Protein AF-A0A1W2BEL0-F1 (afdb_monomer)

Mean predicted aligned error: 7.48 Å

Radius of gyration: 23.23 Å; Cα contacts (8 Å, |Δi|>4): 489; chains: 1; bounding box: 82×51×61 Å

Foldseek 3Di:
DPDPVVVVVVVVPQAPQAWKKKKWKDFDAAWIWIWIQRLVQQKIWIFTDWDDDVLDIHFFRPLDTDIWRFDNVLSVQLVVLLVVLPQPAAEEEEDDDPGAMWMKIWTAHRNRDIHMYIYTQDAPDPVCVSVCSNVVSVLSRQCRTVPPPVSSVLVSLVSVQRYDDDQQWDFDDVVVTEIEHAAEADDADVVPVVVLVVLVPDDAPGEYEYEPQHYDYDPNCVVVVVVSVVRHNYAYEHDNLLNVLVSLLVGLVRVLVVCVVVVVVVSNVVSVVVNVVSVVVNVVCVVVCPPDVRYYHDPVVNVVVVVVVVVVD

Sequence (313 aa):
MNRIITILFSLFLFSCARDKIVYEFYPAFITPIHYTIDIEKSILSQNSKQLKIEGHIQGSNNLINEEYQIDRKVLNTFLERIESVKLDSSIQHNREVLDGISFRFSKINQWNDSISLISTSPNRQEKYLKDYQILDAFFALAHSTIKNNNKGQSLTENIQDYFHYTLPIKRVSNNPIEYRVAGRISGCRDGNEALISLLDSLPNNEPIIFDIRNGSFAPCLTELLEEFEQKKRIYYYGIFELNQIDLDIETLEDELSEAEKDNSNGLVGGIRRQLKELRKDRKRIIAESKLRPNSFRTKHELRKTIANIGYNK

Secondary structure (DSSP, 8-state):
--SSTTTTSTTS-S-----EEEEEEEESSS--EEEEEETTTTEEEEEE--EEETTEEES-SSS-EEEEEPPHHHHHHHHHHHHHT---S-EEE----SS-EEEEEEEE-TT--EEEEEEES--SSGGGHHHHHHHHHHHHHHHHH--S-HHHHHHHHHHHTTS--S--EEEEEETTEEEEEEEEE-S-GGG-HHHHHHHHHS-SSS-EEEEEEEEEE-GGGHHHHHHHHHHS-EEEE--HHHHHHHHHHHHHHHHHHHHHHTT-HHHHHHHHHHHHHHHHHHHHHHHH----TTEESSHHHHHHHHHHHHHT-

Structure (mmCIF, N/CA/C/O backbone):
data_AF-A0A1W2BEL0-F1
#
_entry.id   AF-A0A1W2BEL0-F1
#
loop_
_atom_site.group_PDB
_atom_site.id
_atom_site.type_symbol
_atom_site.label_atom_id
_atom_site.label_alt_id
_atom_site.label_comp_id
_atom_site.label_asym_id
_atom_site.label_entity_id
_atom_site.label_seq_id
_atom_site.pdbx_PDB_ins_code
_atom_site.Cartn_x
_atom_site.Cartn_y
_atom_site.Cartn_z
_atom_site.occupancy
_atom_site.B_iso_or_equiv
_atom_site.auth_seq_id
_atom_site.auth_comp_id
_atom_site.auth_asym_id
_atom_site.auth_atom_id
_atom_site.pdbx_PDB_model_num
ATOM 1 N N . MET A 1 1 ? 56.697 -18.229 -23.049 1.00 45.47 1 MET A N 1
ATOM 2 C CA . MET A 1 1 ? 55.604 -18.806 -22.235 1.00 45.47 1 MET A CA 1
ATOM 3 C C . MET A 1 1 ? 54.862 -17.765 -21.373 1.00 45.47 1 MET A C 1
ATOM 5 O O . MET A 1 1 ? 54.288 -18.140 -20.369 1.00 45.47 1 MET A O 1
ATOM 9 N N . ASN A 1 2 ? 54.781 -16.484 -21.783 1.00 43.44 2 ASN A N 1
ATOM 10 C CA . ASN A 1 2 ? 54.196 -15.391 -20.972 1.00 43.44 2 ASN A CA 1
ATOM 11 C C . ASN A 1 2 ? 53.116 -14.570 -21.714 1.00 43.44 2 ASN A C 1
ATOM 13 O O . ASN A 1 2 ? 52.972 -13.377 -21.479 1.00 43.44 2 ASN A O 1
ATOM 17 N N . ARG A 1 3 ? 52.362 -15.173 -22.645 1.00 43.16 3 ARG A N 1
ATOM 18 C CA . ARG A 1 3 ? 51.269 -14.477 -23.368 1.00 43.16 3 ARG A CA 1
ATOM 19 C C . ARG A 1 3 ? 49.888 -15.130 -23.233 1.00 43.16 3 ARG A C 1
ATOM 21 O O . ARG A 1 3 ? 48.948 -14.677 -23.867 1.00 43.16 3 ARG A O 1
ATOM 28 N N . ILE A 1 4 ? 49.750 -16.154 -22.386 1.00 48.19 4 ILE A N 1
ATOM 29 C CA . ILE A 1 4 ? 48.480 -16.884 -22.185 1.00 48.19 4 ILE A CA 1
ATOM 30 C C . ILE A 1 4 ? 47.774 -16.485 -20.871 1.00 48.19 4 ILE A C 1
ATOM 32 O O . ILE A 1 4 ? 46.590 -16.744 -20.702 1.00 48.19 4 ILE A O 1
ATOM 36 N N . ILE A 1 5 ? 48.443 -15.766 -19.963 1.00 50.78 5 ILE A N 1
ATOM 37 C CA . ILE A 1 5 ? 47.881 -15.450 -18.634 1.00 50.78 5 ILE A CA 1
ATOM 38 C C . ILE A 1 5 ? 46.962 -14.209 -18.650 1.00 50.78 5 ILE A C 1
ATOM 40 O O . ILE A 1 5 ? 46.106 -14.065 -17.784 1.00 50.78 5 ILE A O 1
ATOM 44 N N . THR A 1 6 ? 47.037 -13.345 -19.666 1.00 44.06 6 THR A N 1
ATOM 45 C CA . THR A 1 6 ? 46.247 -12.096 -19.697 1.00 44.06 6 THR A CA 1
ATOM 46 C C . THR A 1 6 ? 44.810 -12.274 -20.210 1.00 44.06 6 THR A C 1
ATOM 48 O O . THR A 1 6 ? 43.989 -11.391 -20.000 1.00 44.06 6 THR A O 1
ATOM 51 N N . ILE A 1 7 ? 44.462 -13.412 -20.826 1.00 45.78 7 ILE A N 1
ATOM 52 C CA . ILE A 1 7 ? 43.089 -13.666 -21.317 1.00 45.78 7 ILE A CA 1
ATOM 53 C C . ILE A 1 7 ? 42.208 -14.337 -20.245 1.00 45.78 7 ILE A C 1
ATOM 55 O O . ILE A 1 7 ? 40.991 -14.207 -20.274 1.00 45.78 7 ILE A O 1
ATOM 59 N N . LEU A 1 8 ? 42.798 -14.981 -19.232 1.00 40.94 8 LEU A N 1
ATOM 60 C CA . LEU A 1 8 ? 42.040 -15.615 -18.143 1.00 40.94 8 LEU A CA 1
ATOM 61 C C . LEU A 1 8 ? 41.618 -14.640 -17.032 1.00 40.94 8 LEU A C 1
ATOM 63 O O . LEU A 1 8 ? 40.661 -14.920 -16.318 1.00 40.94 8 LEU A O 1
ATOM 67 N N . PHE A 1 9 ? 42.266 -13.476 -16.916 1.00 41.66 9 PHE A N 1
ATOM 68 C CA . PHE A 1 9 ? 41.894 -12.455 -15.924 1.00 41.66 9 PHE A CA 1
ATOM 69 C C . PHE A 1 9 ? 40.833 -11.463 -16.432 1.00 41.66 9 PHE A C 1
ATOM 71 O O . PHE A 1 9 ? 40.121 -10.862 -15.634 1.00 41.66 9 PHE A O 1
ATOM 78 N N . SER A 1 10 ? 40.658 -11.336 -17.751 1.00 40.38 10 SER A N 1
ATOM 79 C CA . SER A 1 10 ? 39.555 -10.579 -18.365 1.00 40.38 10 SER A CA 1
ATOM 80 C C . SER A 1 10 ? 38.238 -11.368 -18.433 1.00 40.38 10 SER A C 1
ATOM 82 O O . SER A 1 10 ? 37.190 -10.775 -18.667 1.00 40.38 10 SER A O 1
ATOM 84 N N . LEU A 1 11 ? 38.265 -12.675 -18.142 1.00 40.25 11 LEU A N 1
ATOM 85 C CA . LEU A 1 11 ? 37.081 -13.528 -17.959 1.00 40.25 11 LEU A CA 1
ATOM 86 C C . LEU A 1 11 ? 36.547 -13.546 -16.511 1.00 40.25 11 LEU A C 1
ATOM 88 O O . LEU A 1 11 ? 35.497 -14.126 -16.262 1.00 40.25 11 LEU A O 1
ATOM 92 N N . PHE A 1 12 ? 37.210 -12.875 -15.563 1.00 40.41 12 PHE A N 1
ATOM 93 C CA . PHE A 1 12 ? 36.710 -12.704 -14.187 1.00 40.41 12 PHE A CA 1
ATOM 94 C C . PHE A 1 12 ? 36.009 -11.356 -13.941 1.00 40.41 12 PHE A C 1
ATOM 96 O O . PHE A 1 12 ? 35.586 -11.072 -12.824 1.00 40.41 12 PHE A O 1
ATOM 103 N N . LEU A 1 13 ? 35.832 -10.547 -14.992 1.00 40.09 13 LEU A N 1
ATOM 104 C CA . LEU A 1 13 ? 35.002 -9.336 -14.982 1.00 40.09 13 LEU A CA 1
ATOM 105 C C . LEU A 1 13 ? 33.625 -9.560 -15.631 1.00 40.09 13 LEU A C 1
ATOM 107 O O . LEU A 1 13 ? 32.946 -8.599 -15.992 1.00 40.09 13 LEU A O 1
ATOM 111 N N . PHE A 1 14 ? 33.183 -10.815 -15.764 1.00 43.22 14 PHE A N 1
ATOM 112 C CA . PHE A 1 14 ? 31.785 -11.103 -16.074 1.00 43.22 14 PHE A CA 1
ATOM 113 C C . PHE A 1 14 ? 30.930 -10.775 -14.849 1.00 43.22 14 PHE A C 1
ATOM 115 O O . PHE A 1 14 ? 30.769 -11.580 -13.941 1.00 43.22 14 PHE A O 1
ATOM 122 N N . SER A 1 15 ? 30.453 -9.530 -14.844 1.00 40.94 15 SER A N 1
ATOM 123 C CA . SER A 1 15 ? 29.120 -9.114 -14.415 1.00 40.94 15 SER A CA 1
ATOM 124 C C . SER A 1 15 ? 28.570 -9.839 -13.184 1.00 40.94 15 SER A C 1
ATOM 126 O O . SER A 1 15 ? 27.985 -10.912 -13.277 1.00 40.94 15 SER A O 1
ATOM 128 N N . CYS A 1 16 ? 28.642 -9.183 -12.027 1.00 46.38 16 CYS A N 1
ATOM 129 C CA . CYS A 1 16 ? 27.867 -9.545 -10.838 1.00 46.38 16 CYS A CA 1
ATOM 130 C C . CYS A 1 16 ? 26.371 -9.182 -11.017 1.00 46.38 16 CYS A C 1
ATOM 132 O O . CYS A 1 16 ? 25.738 -8.660 -10.099 1.00 46.38 16 CYS A O 1
ATOM 134 N N . ALA A 1 17 ? 25.814 -9.363 -12.219 1.00 56.66 17 ALA A N 1
ATOM 135 C CA . ALA A 1 17 ? 24.389 -9.208 -12.460 1.00 56.66 17 ALA A CA 1
ATOM 136 C C . ALA A 1 17 ? 23.712 -10.539 -12.132 1.00 56.66 17 ALA A C 1
ATOM 138 O O . ALA A 1 17 ? 24.082 -11.591 -12.643 1.00 56.66 17 ALA A O 1
ATOM 139 N N . ARG A 1 18 ? 22.756 -10.482 -11.210 1.00 76.31 18 ARG A N 1
ATOM 140 C CA . ARG A 1 18 ? 21.978 -11.624 -10.728 1.00 76.31 18 ARG A CA 1
ATOM 141 C C . ARG A 1 18 ? 20.553 -11.491 -11.233 1.00 76.31 18 ARG A C 1
ATOM 143 O O . ARG A 1 18 ? 20.088 -10.368 -11.451 1.00 76.31 18 ARG A O 1
ATOM 150 N N . ASP A 1 19 ? 19.863 -12.619 -11.361 1.00 90.06 19 ASP A N 1
ATOM 151 C CA . ASP A 1 19 ? 18.449 -12.617 -11.717 1.00 90.06 19 ASP A CA 1
ATOM 152 C C . ASP A 1 19 ? 17.650 -11.832 -10.671 1.00 90.06 19 ASP A C 1
ATOM 154 O O . ASP A 1 19 ? 17.692 -12.113 -9.466 1.00 90.06 19 ASP A O 1
ATOM 158 N N . LYS A 1 20 ? 16.919 -10.824 -11.142 1.00 95.62 20 LYS A N 1
ATOM 159 C CA . LYS A 1 20 ? 16.109 -9.958 -10.291 1.00 95.62 20 LYS A CA 1
ATOM 160 C C . LYS A 1 20 ? 14.790 -9.609 -10.945 1.00 95.62 20 LYS A C 1
ATOM 162 O O . LYS A 1 20 ? 14.659 -9.543 -12.169 1.00 95.62 20 LYS A O 1
ATOM 167 N N . ILE A 1 21 ? 13.809 -9.339 -10.099 1.00 97.25 21 ILE A N 1
ATOM 168 C CA . ILE A 1 21 ? 12.506 -8.839 -10.519 1.00 97.25 21 ILE A CA 1
ATOM 169 C C . ILE A 1 21 ? 12.321 -7.442 -9.944 1.00 97.25 21 ILE A C 1
ATOM 171 O O . ILE A 1 21 ? 12.576 -7.211 -8.766 1.00 97.25 21 ILE A O 1
ATOM 175 N N . VAL A 1 22 ? 11.879 -6.516 -10.783 1.00 97.81 22 VAL A N 1
ATOM 176 C CA . VAL A 1 22 ? 11.727 -5.102 -10.450 1.00 97.81 22 VAL A CA 1
ATOM 177 C C . VAL A 1 22 ? 10.277 -4.677 -10.645 1.00 97.81 22 VAL A C 1
ATOM 179 O O . VAL A 1 22 ? 9.680 -4.977 -11.678 1.00 97.81 22 VAL A O 1
ATOM 182 N N . TYR A 1 23 ? 9.734 -3.963 -9.660 1.00 98.31 23 TYR A N 1
ATOM 183 C CA . TYR A 1 23 ? 8.446 -3.280 -9.737 1.00 98.31 23 TYR A CA 1
ATOM 184 C C . TYR A 1 23 ? 8.632 -1.797 -9.451 1.00 98.31 23 TYR A C 1
ATOM 186 O O . TYR A 1 23 ? 9.030 -1.428 -8.351 1.00 98.31 23 TYR A O 1
ATOM 194 N N . GLU A 1 24 ? 8.306 -0.940 -10.404 1.00 97.50 24 GLU A N 1
ATOM 195 C CA . GLU A 1 24 ? 8.297 0.508 -10.219 1.00 97.50 24 GLU A CA 1
ATOM 196 C C . GLU A 1 24 ? 6.855 1.005 -10.254 1.00 97.50 24 GLU A C 1
ATOM 198 O O . GLU A 1 24 ? 6.158 0.780 -11.242 1.00 97.50 24 GLU A O 1
ATOM 203 N N . PHE A 1 25 ? 6.411 1.683 -9.198 1.00 97.06 25 PHE A N 1
ATOM 204 C CA . PHE A 1 25 ? 5.076 2.263 -9.097 1.00 97.06 25 PHE A CA 1
ATOM 205 C C . PHE A 1 25 ? 5.155 3.787 -9.119 1.00 97.06 25 PHE A C 1
ATOM 207 O O . PHE A 1 25 ? 5.876 4.390 -8.327 1.00 97.06 25 PHE A O 1
ATOM 214 N N . TYR A 1 26 ? 4.366 4.392 -10.001 1.00 94.31 26 TYR A N 1
ATOM 215 C CA . TYR A 1 26 ? 4.298 5.825 -10.276 1.00 94.31 26 TYR A CA 1
ATOM 216 C C . TYR A 1 26 ? 2.848 6.322 -10.122 1.00 94.31 26 TYR A C 1
ATOM 218 O O . TYR A 1 26 ? 2.140 6.500 -11.118 1.00 94.31 26 TYR A O 1
ATOM 226 N N . PRO A 1 27 ? 2.358 6.446 -8.878 1.00 92.44 27 PRO A N 1
ATOM 227 C CA . PRO A 1 27 ? 1.028 6.973 -8.584 1.00 92.44 27 PRO A CA 1
ATOM 228 C C . PRO A 1 27 ? 0.969 8.499 -8.738 1.00 92.44 27 PRO A C 1
ATOM 230 O O . PRO A 1 27 ? 1.960 9.190 -8.517 1.00 92.44 27 PRO A O 1
ATOM 233 N N . ALA A 1 28 ? -0.206 9.031 -9.079 1.00 88.94 28 ALA A N 1
ATOM 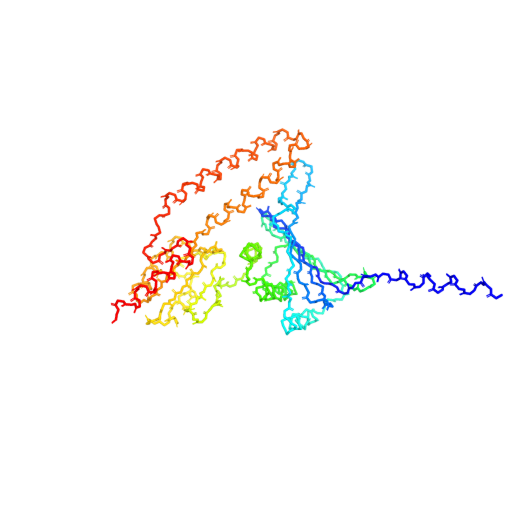234 C CA . ALA A 1 28 ? -0.390 10.459 -9.349 1.00 88.94 28 ALA A CA 1
ATOM 235 C C . ALA A 1 28 ? -0.193 11.371 -8.124 1.00 88.94 28 ALA A C 1
ATOM 237 O O . ALA A 1 28 ? 0.260 12.498 -8.287 1.00 88.94 2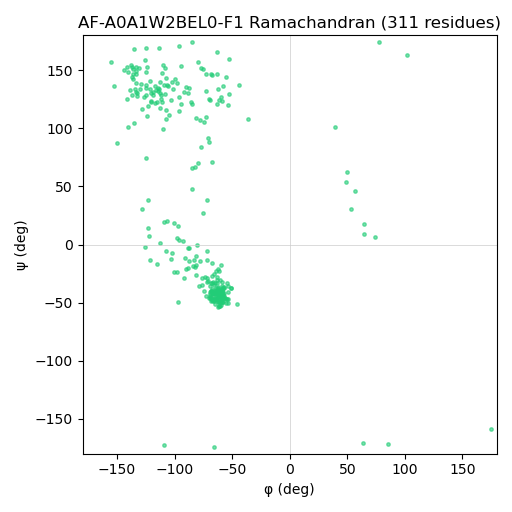8 ALA A O 1
ATOM 238 N N . PHE A 1 29 ? -0.527 10.908 -6.912 1.00 86.62 29 PHE A N 1
ATOM 239 C CA . PHE A 1 29 ? -0.611 11.788 -5.732 1.00 86.62 29 PHE A CA 1
ATOM 240 C C . PHE A 1 29 ? 0.226 11.364 -4.528 1.00 86.62 29 PHE A C 1
ATOM 242 O O . PHE A 1 29 ? 0.212 12.055 -3.517 1.00 86.62 29 PHE A O 1
ATOM 249 N N . ILE A 1 30 ? 0.927 10.233 -4.594 1.00 90.12 30 ILE A N 1
ATOM 250 C CA . ILE A 1 30 ? 1.788 9.773 -3.494 1.00 90.12 30 ILE A CA 1
ATOM 251 C C . ILE A 1 30 ? 3.209 9.539 -4.004 1.00 90.12 30 ILE A C 1
ATOM 253 O O . ILE A 1 30 ? 3.453 9.535 -5.211 1.00 90.12 30 ILE A O 1
ATOM 257 N N . THR A 1 31 ? 4.148 9.336 -3.083 1.00 93.31 31 THR A N 1
ATOM 258 C CA . THR A 1 31 ? 5.549 9.057 -3.410 1.00 93.31 31 THR A CA 1
ATOM 259 C C . THR A 1 31 ? 5.689 7.780 -4.250 1.00 93.31 31 THR A C 1
ATOM 26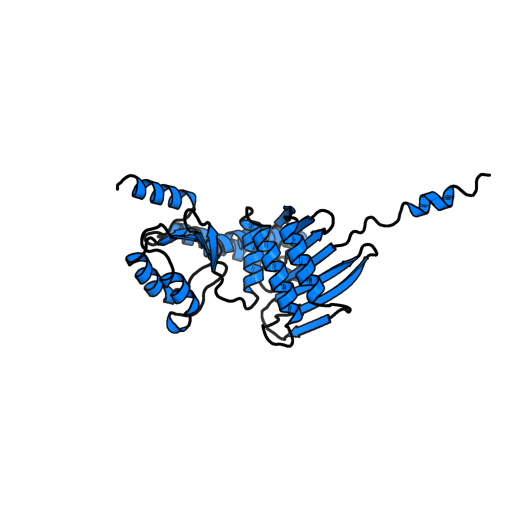1 O O . THR A 1 31 ? 5.219 6.720 -3.827 1.00 93.31 31 THR A O 1
ATOM 264 N N . PRO A 1 32 ? 6.363 7.840 -5.413 1.00 95.25 32 PRO A N 1
ATOM 265 C CA . PRO A 1 32 ? 6.740 6.657 -6.178 1.00 95.25 32 PRO A CA 1
ATOM 266 C C . PRO A 1 32 ? 7.603 5.691 -5.368 1.00 95.25 32 PRO A C 1
ATOM 268 O O . PRO A 1 32 ? 8.544 6.104 -4.689 1.00 95.25 32 PRO A O 1
ATOM 271 N N . ILE A 1 33 ? 7.313 4.393 -5.470 1.00 97.25 33 ILE A N 1
ATOM 272 C CA . ILE A 1 33 ? 8.065 3.340 -4.774 1.00 97.25 33 ILE A CA 1
ATOM 273 C C . ILE A 1 33 ? 8.559 2.308 -5.784 1.00 97.25 33 ILE A C 1
ATOM 275 O O . ILE A 1 33 ? 7.833 1.866 -6.677 1.00 97.25 33 ILE A O 1
ATOM 279 N N . HIS A 1 34 ? 9.805 1.898 -5.601 1.00 96.81 34 HIS A N 1
ATOM 280 C CA . HIS A 1 34 ? 10.483 0.862 -6.353 1.00 96.81 34 HIS A CA 1
ATOM 281 C C . HIS A 1 34 ? 10.758 -0.340 -5.446 1.00 96.81 34 HIS A C 1
ATOM 283 O O . HIS A 1 34 ? 11.310 -0.206 -4.354 1.00 96.81 34 HIS A O 1
ATOM 289 N N . TYR A 1 35 ? 10.400 -1.525 -5.928 1.00 98.56 35 TYR A N 1
ATOM 290 C CA . TYR A 1 35 ? 10.710 -2.795 -5.297 1.00 98.56 35 TYR A CA 1
ATOM 291 C C . TYR A 1 35 ? 11.669 -3.595 -6.167 1.00 98.56 35 TYR A C 1
ATOM 293 O O . TYR A 1 35 ? 11.448 -3.741 -7.369 1.00 98.56 35 TYR A O 1
ATOM 301 N N . THR A 1 36 ? 12.704 -4.156 -5.553 1.00 98.19 36 THR A N 1
ATOM 302 C CA . THR A 1 36 ? 13.608 -5.114 -6.196 1.00 98.19 36 THR A CA 1
ATOM 303 C C . THR A 1 36 ? 13.580 -6.420 -5.420 1.00 98.19 36 THR A C 1
ATOM 305 O O . THR A 1 36 ? 13.728 -6.425 -4.204 1.00 98.19 36 THR A O 1
ATOM 308 N N . ILE A 1 37 ? 13.394 -7.530 -6.125 1.00 98.44 37 ILE A N 1
ATOM 309 C CA . ILE A 1 37 ? 13.471 -8.883 -5.581 1.00 98.44 37 ILE A CA 1
ATOM 310 C C . ILE A 1 37 ? 14.761 -9.505 -6.105 1.00 98.44 37 ILE A C 1
ATOM 312 O O . ILE A 1 37 ? 14.850 -9.821 -7.294 1.00 98.44 37 ILE A O 1
ATOM 316 N N . ASP A 1 38 ? 15.748 -9.671 -5.227 1.00 96.62 38 ASP A N 1
ATOM 317 C CA . ASP A 1 38 ? 16.948 -10.467 -5.496 1.00 96.62 38 ASP A CA 1
ATOM 318 C C . ASP A 1 38 ? 16.597 -11.940 -5.255 1.00 96.62 38 ASP A C 1
ATOM 320 O O . ASP A 1 38 ? 16.346 -12.361 -4.119 1.00 96.62 38 ASP A O 1
ATOM 324 N N . ILE A 1 39 ? 16.517 -12.716 -6.340 1.00 95.94 39 ILE A N 1
ATOM 325 C CA . ILE A 1 39 ? 16.040 -14.104 -6.300 1.00 95.94 39 ILE A CA 1
ATOM 326 C C . ILE A 1 39 ? 17.024 -14.992 -5.535 1.00 95.94 39 ILE A C 1
ATOM 328 O O . ILE A 1 39 ? 16.619 -15.810 -4.704 1.00 95.94 39 ILE A O 1
ATOM 332 N N . GLU A 1 40 ? 18.320 -14.813 -5.781 1.00 93.56 40 GLU A N 1
ATOM 333 C CA . GLU A 1 40 ? 19.372 -15.628 -5.179 1.00 93.56 40 GLU A CA 1
ATOM 334 C C . GLU A 1 40 ? 19.424 -15.406 -3.666 1.00 93.56 40 GLU A C 1
ATOM 336 O O . GLU A 1 40 ? 19.385 -16.367 -2.891 1.00 93.56 40 GLU A O 1
ATOM 341 N N . LYS A 1 41 ? 19.439 -14.135 -3.245 1.00 95.69 41 LYS A N 1
ATOM 342 C CA . LYS A 1 41 ? 19.502 -13.757 -1.827 1.00 95.69 41 LYS A CA 1
ATOM 343 C C . LYS A 1 41 ? 18.161 -13.886 -1.113 1.00 95.69 41 LYS A C 1
ATOM 345 O O . LYS A 1 41 ? 18.117 -13.879 0.116 1.00 95.69 41 LYS A O 1
ATOM 350 N N . SER A 1 42 ? 17.069 -14.026 -1.866 1.00 97.19 42 SER A N 1
ATOM 351 C CA . SER A 1 42 ? 15.708 -14.017 -1.329 1.00 97.19 42 SER A CA 1
ATOM 352 C C . SER A 1 42 ? 15.426 -12.731 -0.540 1.00 97.19 42 SER A C 1
ATOM 354 O O . SER A 1 42 ? 14.901 -12.783 0.569 1.00 97.19 42 SER A O 1
ATOM 356 N N . ILE A 1 43 ? 15.796 -11.578 -1.102 1.00 98.00 43 ILE A N 1
ATOM 357 C CA . ILE A 1 43 ? 15.625 -10.256 -0.481 1.00 98.00 43 ILE A CA 1
ATOM 358 C C . ILE A 1 43 ? 14.636 -9.431 -1.302 1.00 98.00 43 ILE A C 1
ATOM 360 O O . ILE A 1 43 ? 14.728 -9.392 -2.528 1.00 98.00 43 ILE A O 1
ATOM 364 N N . LEU A 1 44 ? 13.703 -8.767 -0.619 1.00 98.56 44 LEU A N 1
ATOM 365 C CA . LEU A 1 44 ? 12.847 -7.719 -1.167 1.00 98.56 44 LEU A CA 1
ATOM 366 C C . LEU A 1 44 ? 13.355 -6.367 -0.663 1.00 98.56 44 LEU A C 1
ATOM 368 O O . LEU A 1 44 ? 13.202 -6.067 0.517 1.00 98.56 44 LEU A O 1
ATOM 372 N N . SER A 1 45 ? 13.906 -5.546 -1.546 1.00 98.44 45 SER A N 1
ATOM 373 C CA . SER A 1 45 ? 14.260 -4.157 -1.246 1.00 98.44 45 SER A CA 1
ATOM 374 C C . SER A 1 45 ? 13.090 -3.244 -1.619 1.00 98.44 45 SER A C 1
ATOM 376 O O . SER A 1 45 ? 12.563 -3.357 -2.726 1.00 98.44 45 SER A O 1
ATOM 378 N N . GLN A 1 46 ? 12.691 -2.339 -0.726 1.00 98.44 46 GLN A N 1
ATOM 379 C CA . GLN A 1 46 ? 11.656 -1.321 -0.930 1.00 98.44 46 GLN A CA 1
ATOM 380 C C . GLN A 1 46 ? 12.286 0.068 -0.813 1.00 98.44 46 GLN A C 1
ATOM 382 O O . GLN A 1 46 ? 12.836 0.415 0.229 1.00 98.44 46 GLN A O 1
ATOM 387 N N . ASN A 1 47 ? 12.173 0.868 -1.871 1.00 98.12 47 ASN A N 1
ATOM 388 C CA . ASN A 1 47 ? 12.833 2.164 -1.977 1.00 98.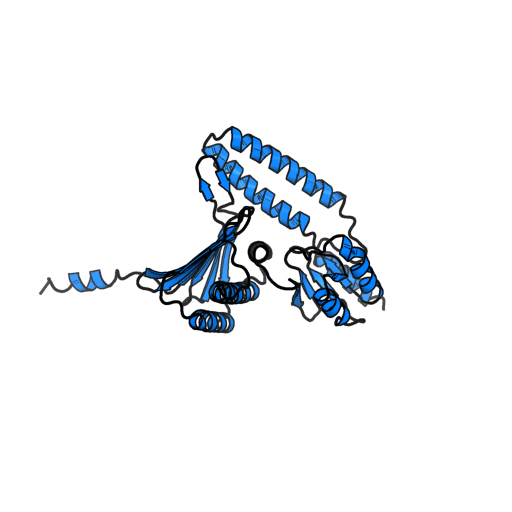12 47 ASN A CA 1
ATOM 389 C C . ASN A 1 47 ? 11.858 3.231 -2.465 1.00 98.12 47 ASN A C 1
ATOM 391 O O . ASN A 1 47 ? 11.202 3.042 -3.489 1.00 98.12 47 ASN A O 1
ATOM 395 N N . SER A 1 48 ? 11.786 4.363 -1.779 1.00 96.81 48 SER A N 1
ATOM 396 C CA . SER A 1 48 ? 11.093 5.544 -2.285 1.00 96.81 48 SER A CA 1
ATOM 397 C C . SER A 1 48 ? 11.927 6.271 -3.329 1.00 96.81 48 SER A C 1
ATOM 399 O O . SER A 1 48 ? 13.157 6.221 -3.304 1.00 96.81 48 SER A O 1
ATOM 401 N N . LYS A 1 49 ? 11.252 6.957 -4.247 1.00 93.81 49 LYS A N 1
ATOM 402 C CA . LYS A 1 49 ? 11.885 7.734 -5.304 1.00 93.81 49 LYS A CA 1
ATOM 403 C C . LYS A 1 49 ? 11.216 9.095 -5.417 1.00 93.81 49 LYS A C 1
ATOM 405 O O . LYS A 1 49 ? 9.995 9.186 -5.505 1.00 93.81 49 LYS A O 1
ATOM 410 N N . GLN A 1 50 ? 12.032 10.136 -5.496 1.00 91.56 50 GLN A N 1
ATOM 411 C CA . GLN A 1 50 ? 11.590 11.469 -5.873 1.00 91.56 50 GLN A CA 1
ATOM 412 C C . GLN A 1 50 ? 11.633 11.617 -7.395 1.00 91.56 50 GLN A C 1
ATOM 414 O O . GLN A 1 50 ? 12.608 11.245 -8.054 1.00 91.56 50 GLN A O 1
ATOM 419 N N . LEU A 1 51 ? 10.568 12.176 -7.954 1.00 88.81 51 LEU A N 1
ATOM 420 C CA . LEU A 1 51 ? 10.501 12.600 -9.340 1.00 88.81 51 LEU A CA 1
ATOM 421 C C . LEU A 1 51 ? 10.684 14.104 -9.416 1.00 88.81 51 LEU A C 1
ATOM 423 O O . LEU A 1 51 ? 10.056 14.863 -8.682 1.00 88.81 51 LEU A O 1
ATOM 427 N N . LYS A 1 52 ? 11.542 14.514 -10.344 1.00 84.56 52 LYS A N 1
ATOM 428 C CA . LYS A 1 52 ? 11.835 15.909 -10.630 1.00 84.56 52 LYS A CA 1
ATOM 429 C C . LYS A 1 52 ? 11.673 16.132 -12.123 1.00 84.56 52 LYS A C 1
ATOM 431 O O . LYS A 1 52 ? 12.382 15.535 -12.930 1.00 84.56 52 LYS A O 1
ATOM 436 N N . ILE A 1 53 ? 10.713 16.972 -12.465 1.00 78.56 53 ILE A N 1
ATOM 437 C CA . ILE A 1 53 ? 10.459 17.491 -13.808 1.00 78.56 53 ILE A CA 1
ATOM 438 C C . ILE A 1 53 ? 10.442 19.017 -13.707 1.00 78.56 53 ILE A C 1
ATOM 440 O O . ILE A 1 53 ? 10.301 19.566 -12.617 1.00 78.56 53 ILE A O 1
ATOM 444 N N . GLU A 1 54 ? 10.653 19.729 -14.812 1.00 74.56 54 GLU A N 1
ATOM 445 C CA . GLU A 1 54 ? 10.725 21.195 -14.771 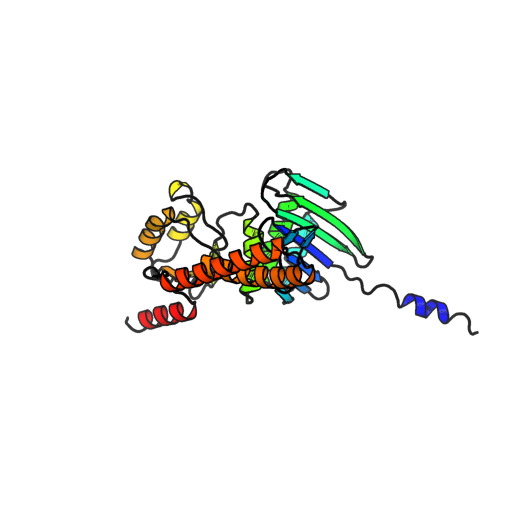1.00 74.56 54 GLU A CA 1
ATOM 446 C C . GLU A 1 54 ? 9.482 21.797 -14.093 1.00 74.56 54 GLU A C 1
ATOM 448 O O . GLU A 1 54 ? 8.351 21.581 -14.522 1.00 74.56 54 GLU A O 1
ATOM 453 N N . GLY A 1 55 ? 9.701 22.529 -12.996 1.00 72.06 55 GLY A N 1
ATOM 454 C CA . GLY A 1 55 ? 8.632 23.151 -12.211 1.00 72.06 55 GLY A CA 1
ATOM 455 C C . GLY A 1 55 ? 7.803 22.200 -11.336 1.00 72.06 55 GLY A C 1
ATOM 456 O O . GLY A 1 55 ? 6.835 22.657 -10.730 1.00 72.06 55 GLY A O 1
ATOM 457 N N . HIS A 1 56 ? 8.161 20.916 -11.236 1.00 81.62 56 HIS A N 1
ATOM 458 C CA . HIS A 1 56 ? 7.420 19.927 -10.456 1.00 81.62 56 HIS A CA 1
ATOM 459 C C . HIS A 1 56 ? 8.348 18.943 -9.727 1.00 81.62 56 HIS A C 1
ATOM 461 O O . HIS A 1 56 ? 9.185 18.274 -10.334 1.00 81.62 56 HIS A O 1
ATOM 467 N N . ILE A 1 57 ? 8.166 18.837 -8.411 1.00 88.12 57 ILE A N 1
ATOM 468 C CA . ILE A 1 57 ? 8.817 17.843 -7.556 1.00 88.12 57 ILE A CA 1
ATOM 469 C C . ILE A 1 57 ? 7.698 17.011 -6.938 1.00 88.12 57 ILE A C 1
ATOM 471 O O . ILE A 1 57 ? 6.728 17.583 -6.447 1.00 88.12 57 ILE A O 1
ATOM 475 N N . GLN A 1 58 ? 7.825 15.688 -7.001 1.00 89.44 58 GLN A N 1
ATOM 476 C CA . GLN A 1 58 ? 6.881 14.763 -6.387 1.00 89.44 58 GLN A CA 1
ATOM 477 C C . GLN A 1 58 ? 7.628 13.633 -5.688 1.00 89.44 58 GLN A C 1
ATOM 479 O O . GLN A 1 58 ? 8.441 12.928 -6.292 1.00 89.44 58 GLN A O 1
ATOM 484 N N . GLY A 1 59 ? 7.278 13.400 -4.434 1.00 92.94 59 GLY A N 1
ATOM 485 C CA . GLY A 1 59 ? 7.778 12.304 -3.634 1.00 92.94 59 GLY A CA 1
ATOM 486 C C . GLY A 1 59 ? 9.107 12.599 -2.944 1.00 92.94 59 GLY A C 1
ATOM 487 O O . GLY A 1 59 ? 9.638 13.710 -2.941 1.00 92.94 59 GLY A O 1
ATOM 488 N N . SER A 1 60 ? 9.666 11.547 -2.358 1.00 93.88 60 SER A N 1
ATOM 489 C CA . SER A 1 60 ? 10.859 11.607 -1.519 1.00 93.88 60 SER A CA 1
ATOM 490 C C . SER A 1 60 ? 11.821 10.466 -1.857 1.00 93.88 60 SER A C 1
ATOM 492 O O . SER A 1 60 ? 11.401 9.367 -2.212 1.00 93.88 60 SER A O 1
ATOM 494 N N . ASN A 1 61 ? 13.126 10.726 -1.738 1.00 92.94 61 ASN A N 1
ATOM 495 C CA . ASN A 1 61 ? 14.162 9.689 -1.792 1.00 92.94 61 ASN A CA 1
ATOM 496 C C . ASN A 1 61 ? 14.446 9.063 -0.414 1.00 92.94 61 ASN A C 1
ATOM 498 O O . ASN A 1 61 ? 15.081 8.014 -0.352 1.00 92.94 61 ASN A O 1
ATOM 502 N N . ASN A 1 62 ? 13.986 9.686 0.675 1.00 93.62 62 ASN A N 1
ATOM 503 C CA . ASN A 1 62 ? 14.310 9.301 2.051 1.00 93.62 62 ASN A CA 1
ATOM 504 C C . ASN A 1 62 ? 13.134 8.641 2.791 1.00 93.62 62 ASN A C 1
ATOM 506 O O . ASN A 1 62 ? 13.317 8.151 3.904 1.00 93.62 62 ASN A O 1
ATOM 510 N N . LEU A 1 63 ? 11.943 8.595 2.183 1.00 94.38 63 LEU A N 1
ATOM 511 C CA . LEU A 1 63 ? 10.733 8.070 2.812 1.00 94.38 63 LEU A CA 1
ATOM 512 C C . LEU A 1 63 ? 10.864 6.581 3.172 1.00 94.38 63 LEU A C 1
ATOM 514 O O . LEU A 1 63 ? 10.402 6.162 4.229 1.00 94.38 63 LEU A O 1
ATOM 518 N N . ILE A 1 64 ? 11.484 5.751 2.335 1.00 96.62 64 ILE A N 1
ATOM 519 C CA . ILE A 1 64 ? 11.770 4.351 2.676 1.00 96.62 64 ILE A CA 1
ATOM 520 C C . ILE A 1 64 ? 12.997 3.848 1.912 1.00 96.62 64 ILE A C 1
ATOM 522 O O . ILE A 1 64 ? 13.132 4.088 0.715 1.00 96.62 64 ILE A O 1
ATOM 526 N N . ASN A 1 65 ? 13.874 3.130 2.607 1.00 96.81 65 ASN A N 1
ATOM 527 C CA . ASN A 1 65 ? 14.979 2.367 2.032 1.00 96.81 65 ASN A CA 1
ATOM 528 C C . ASN A 1 65 ? 15.241 1.178 2.955 1.00 96.81 65 ASN A C 1
ATOM 530 O O . ASN A 1 65 ? 15.990 1.277 3.925 1.00 96.81 65 ASN A O 1
ATOM 534 N N . GLU A 1 66 ? 14.519 0.094 2.710 1.00 98.00 66 GLU A N 1
ATOM 535 C CA . GLU A 1 66 ? 14.483 -1.060 3.598 1.00 98.00 66 GLU A CA 1
ATOM 536 C C . GLU A 1 66 ? 14.641 -2.348 2.804 1.00 98.00 66 GLU A C 1
ATOM 538 O O . GLU A 1 66 ? 14.156 -2.474 1.677 1.00 98.00 66 GLU A O 1
ATOM 543 N N . GLU A 1 67 ? 15.280 -3.331 3.427 1.00 97.94 67 GLU A N 1
ATOM 544 C CA . GLU A 1 67 ? 15.407 -4.677 2.889 1.00 97.94 67 GLU A CA 1
ATOM 545 C C . GLU A 1 67 ? 14.707 -5.673 3.802 1.00 97.94 67 GLU A C 1
ATOM 547 O O . GLU A 1 67 ? 14.830 -5.642 5.028 1.00 97.94 67 GLU A O 1
ATOM 552 N N . TYR A 1 68 ? 13.977 -6.594 3.187 1.00 98.19 68 TYR A N 1
ATOM 553 C CA . TYR A 1 68 ? 13.210 -7.602 3.889 1.00 98.19 68 TYR A CA 1
ATOM 554 C C . TYR A 1 68 ? 13.610 -8.988 3.409 1.00 98.19 68 TYR A C 1
ATOM 556 O O . TYR A 1 68 ? 13.577 -9.284 2.212 1.00 98.19 68 TYR A O 1
ATOM 564 N N . GLN A 1 69 ? 13.932 -9.866 4.356 1.00 97.88 69 GLN A N 1
ATOM 565 C CA . GLN A 1 69 ? 14.169 -11.268 4.048 1.00 97.88 69 GLN A CA 1
ATOM 566 C C . GLN A 1 69 ? 12.854 -11.936 3.637 1.00 97.88 69 GLN A C 1
ATOM 568 O O . GLN A 1 69 ? 11.874 -11.932 4.385 1.00 97.88 69 GLN A O 1
ATOM 573 N N . ILE A 1 70 ? 12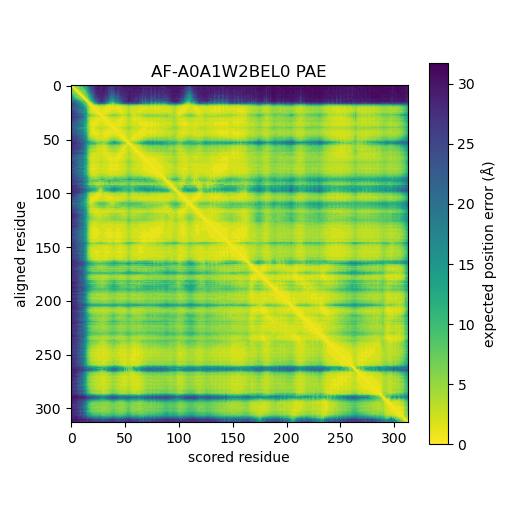.852 -12.546 2.458 1.00 98.12 70 ILE A N 1
ATOM 574 C CA . ILE A 1 70 ? 11.733 -13.323 1.943 1.00 98.12 70 ILE A CA 1
ATOM 575 C C . ILE A 1 70 ? 11.892 -14.768 2.419 1.00 98.12 70 ILE A C 1
ATOM 577 O O . ILE A 1 70 ? 12.947 -15.385 2.251 1.00 98.12 70 ILE A O 1
ATOM 581 N N . ASP A 1 71 ? 10.824 -15.329 2.982 1.00 97.50 71 ASP A N 1
ATOM 582 C CA . ASP A 1 71 ? 10.746 -16.765 3.237 1.00 97.50 71 ASP A CA 1
ATOM 583 C C . ASP A 1 71 ? 10.817 -17.551 1.915 1.00 97.50 71 ASP A C 1
ATOM 585 O O . ASP A 1 71 ? 10.116 -17.241 0.949 1.00 97.50 71 ASP A O 1
ATOM 589 N N . ARG A 1 72 ? 11.641 -18.604 1.870 1.00 96.25 72 ARG A N 1
ATOM 590 C CA . ARG A 1 72 ? 11.910 -19.364 0.638 1.00 96.25 72 ARG A CA 1
ATOM 591 C C . ARG A 1 72 ? 10.636 -19.947 0.016 1.00 96.25 72 ARG A C 1
ATOM 593 O O . ARG A 1 72 ? 10.510 -19.961 -1.205 1.00 96.25 72 ARG A O 1
ATOM 600 N N . LYS A 1 73 ? 9.675 -20.408 0.826 1.00 97.56 73 LYS A N 1
ATOM 601 C CA . LYS A 1 73 ? 8.408 -20.968 0.328 1.00 97.56 73 LYS A CA 1
ATOM 602 C C . LYS A 1 73 ? 7.535 -19.876 -0.286 1.00 97.56 73 LYS A C 1
ATOM 604 O O . LYS A 1 73 ? 6.926 -20.101 -1.335 1.00 97.56 73 LYS A O 1
ATOM 609 N N . VAL A 1 74 ? 7.493 -18.699 0.340 1.00 97.75 74 VAL A N 1
ATOM 610 C CA . VAL A 1 74 ? 6.800 -17.523 -0.209 1.00 97.75 74 VAL A CA 1
ATOM 611 C C . VAL A 1 74 ? 7.443 -17.095 -1.533 1.00 97.75 74 VAL A C 1
ATOM 613 O O . VAL A 1 74 ? 6.717 -16.878 -2.503 1.00 97.75 74 VAL A O 1
ATOM 616 N N . LEU A 1 75 ? 8.779 -17.046 -1.605 1.00 98.25 75 LEU A N 1
ATOM 617 C CA 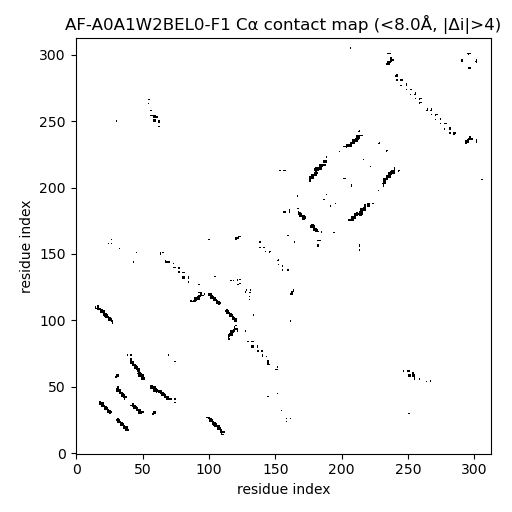. LEU A 1 75 ? 9.503 -16.711 -2.834 1.00 98.25 75 LEU A CA 1
ATOM 618 C C . LEU A 1 75 ? 9.209 -17.706 -3.960 1.00 98.25 75 LEU A C 1
ATOM 620 O O . LEU A 1 75 ? 8.837 -17.283 -5.047 1.00 98.25 75 LEU A O 1
ATOM 624 N N . ASN A 1 76 ? 9.315 -19.010 -3.701 1.00 97.94 76 ASN A N 1
ATOM 625 C CA . ASN A 1 76 ? 9.036 -20.034 -4.712 1.00 97.94 76 ASN A CA 1
ATOM 626 C C . ASN A 1 76 ? 7.598 -19.925 -5.240 1.00 97.94 76 ASN A C 1
ATOM 628 O O . ASN A 1 76 ? 7.389 -19.896 -6.447 1.00 97.94 76 ASN A O 1
ATOM 632 N N . THR A 1 77 ? 6.620 -19.751 -4.343 1.00 98.12 77 THR A N 1
ATOM 633 C CA . THR A 1 77 ? 5.209 -19.556 -4.729 1.00 98.12 77 THR A CA 1
ATOM 634 C C . THR A 1 77 ? 5.037 -18.324 -5.623 1.00 98.12 77 THR A C 1
ATOM 636 O O . THR A 1 77 ? 4.258 -18.334 -6.575 1.00 98.12 77 THR A O 1
ATOM 639 N N . PHE A 1 78 ? 5.745 -17.236 -5.313 1.00 98.38 78 PHE A N 1
ATOM 640 C CA . PHE A 1 78 ? 5.743 -16.034 -6.137 1.00 98.38 78 PHE A CA 1
ATOM 641 C C . PHE A 1 78 ? 6.362 -16.291 -7.518 1.00 98.38 78 PHE A C 1
ATOM 643 O O . PHE A 1 78 ? 5.751 -15.933 -8.522 1.00 98.38 78 PHE A O 1
ATOM 650 N N . LEU A 1 79 ? 7.529 -16.939 -7.584 1.00 97.38 79 LEU A N 1
ATOM 651 C CA . LEU A 1 79 ? 8.217 -17.235 -8.844 1.00 97.38 79 LEU A CA 1
ATOM 652 C C . LEU A 1 79 ? 7.378 -18.138 -9.753 1.00 97.38 79 LEU A C 1
ATOM 654 O O . LEU A 1 79 ? 7.195 -17.797 -10.916 1.00 97.38 79 LEU A O 1
ATOM 658 N N . GLU A 1 80 ? 6.772 -19.198 -9.215 1.00 97.19 80 GLU A N 1
ATOM 659 C CA . GLU A 1 80 ? 5.862 -20.086 -9.955 1.00 97.19 80 GLU A CA 1
ATOM 660 C C . GLU A 1 80 ? 4.690 -19.309 -10.579 1.00 97.19 80 GLU A C 1
ATOM 662 O O . GLU A 1 80 ? 4.376 -19.459 -11.764 1.00 97.19 80 GLU A O 1
ATOM 667 N N . ARG A 1 81 ? 4.062 -18.411 -9.804 1.00 97.31 81 ARG A N 1
ATOM 668 C CA . ARG A 1 81 ? 2.985 -17.542 -10.312 1.00 97.31 81 ARG A CA 1
ATOM 669 C C . ARG A 1 81 ? 3.487 -16.636 -11.428 1.00 97.31 81 ARG A C 1
ATOM 671 O O . ARG A 1 81 ? 2.821 -16.502 -12.450 1.00 97.31 81 ARG A O 1
ATOM 678 N N . ILE A 1 82 ? 4.662 -16.046 -11.260 1.00 95.94 82 ILE A N 1
ATOM 679 C CA . ILE A 1 82 ? 5.261 -15.119 -12.219 1.00 95.94 82 ILE A CA 1
ATOM 680 C C . ILE A 1 82 ? 5.744 -15.821 -13.499 1.00 95.94 82 ILE A C 1
ATOM 682 O O . ILE A 1 82 ? 5.721 -15.229 -14.582 1.00 95.94 82 ILE A O 1
ATOM 686 N N . GLU A 1 83 ? 6.179 -17.074 -13.421 1.00 93.12 83 GLU A N 1
ATOM 687 C CA . GLU A 1 83 ? 6.471 -17.918 -14.583 1.00 93.12 83 GLU A CA 1
ATOM 688 C C . GLU A 1 83 ? 5.195 -18.271 -15.354 1.00 93.12 83 GLU A C 1
ATOM 690 O O . GLU A 1 83 ? 5.177 -18.191 -16.585 1.00 93.12 83 GLU A O 1
ATOM 695 N N . SER A 1 84 ? 4.097 -18.553 -14.645 1.00 94.00 84 SER A N 1
ATOM 696 C CA . SER A 1 84 ? 2.813 -18.919 -15.259 1.00 94.00 84 SER A CA 1
ATOM 697 C C . SER A 1 84 ? 2.202 -17.832 -16.158 1.00 94.00 84 SER A C 1
ATOM 699 O O . SER A 1 84 ? 1.447 -18.159 -17.074 1.00 94.00 84 SER A O 1
ATOM 701 N N . VAL A 1 85 ? 2.580 -16.560 -15.964 1.00 93.38 85 VAL A N 1
ATOM 702 C CA . VAL A 1 85 ? 2.130 -15.424 -16.794 1.00 93.38 85 VAL A CA 1
ATOM 703 C C . VAL A 1 85 ? 2.645 -15.522 -18.238 1.00 93.38 85 VAL A C 1
ATOM 705 O O . VAL A 1 85 ? 2.019 -14.977 -19.151 1.00 93.38 85 VAL A O 1
ATOM 708 N N . LYS A 1 86 ? 3.771 -16.226 -18.463 1.00 88.56 86 LYS A N 1
ATOM 709 C CA . LYS A 1 86 ? 4.411 -16.403 -19.782 1.00 88.56 86 LYS A CA 1
ATOM 710 C C . LYS A 1 86 ? 4.600 -15.067 -20.518 1.00 88.56 86 LYS A C 1
ATOM 712 O O . LYS A 1 86 ? 3.993 -14.804 -21.557 1.00 88.56 86 LYS A O 1
ATOM 717 N N . LEU A 1 87 ? 5.402 -14.188 -19.921 1.00 87.88 87 LEU A N 1
ATOM 718 C CA . LEU A 1 87 ? 5.923 -13.000 -20.598 1.00 87.88 87 LEU A CA 1
ATOM 719 C C . LEU A 1 87 ? 7.187 -13.392 -21.368 1.00 87.88 87 LEU A C 1
ATOM 721 O O . LEU A 1 87 ? 8.138 -13.877 -20.761 1.00 87.88 87 LEU A O 1
ATOM 725 N N . ASP A 1 88 ? 7.175 -13.186 -22.677 1.00 82.38 88 ASP A N 1
ATOM 726 C CA . ASP A 1 88 ? 8.270 -13.457 -23.616 1.00 82.38 88 ASP A CA 1
ATOM 727 C C . ASP A 1 88 ? 8.719 -12.197 -24.383 1.00 82.38 88 ASP A C 1
ATOM 729 O O . ASP A 1 88 ? 9.805 -12.178 -24.956 1.00 82.38 88 ASP A O 1
ATOM 733 N N . SER A 1 89 ? 7.928 -11.120 -24.340 1.00 83.00 89 SER A N 1
ATOM 734 C CA . SER A 1 89 ? 8.255 -9.810 -24.905 1.00 83.00 89 SER A CA 1
ATOM 735 C C . SER A 1 89 ? 7.911 -8.670 -23.948 1.00 83.00 89 SER A C 1
ATOM 737 O O . SER A 1 89 ? 7.194 -8.850 -22.959 1.00 83.00 89 SER A O 1
ATOM 739 N N . SER A 1 90 ? 8.390 -7.465 -24.271 1.00 89.44 90 SER A N 1
ATOM 740 C CA . SER A 1 90 ? 7.926 -6.255 -23.594 1.00 89.44 90 SER A CA 1
ATOM 741 C C . SER A 1 90 ? 6.503 -5.897 -24.033 1.00 89.44 90 SER A C 1
ATOM 743 O O . SER A 1 90 ? 6.210 -5.892 -25.229 1.00 89.44 90 SER A O 1
ATOM 745 N N . ILE A 1 91 ? 5.621 -5.613 -23.075 1.00 88.25 91 ILE A N 1
ATOM 746 C CA . ILE A 1 91 ? 4.202 -5.296 -23.296 1.00 88.25 91 ILE A CA 1
ATOM 747 C C . ILE A 1 91 ? 3.899 -3.912 -22.722 1.00 88.25 91 ILE A C 1
ATOM 749 O O . ILE A 1 91 ? 4.373 -3.569 -21.638 1.00 88.25 91 ILE A O 1
ATOM 753 N N . GLN A 1 92 ? 3.078 -3.131 -23.427 1.00 91.31 92 GLN A N 1
ATOM 754 C CA . GLN A 1 92 ? 2.598 -1.839 -22.946 1.00 91.31 92 GLN A CA 1
ATOM 755 C C . GLN A 1 92 ? 1.072 -1.751 -22.996 1.00 91.31 92 GLN A C 1
ATOM 757 O O . GLN A 1 92 ? 0.459 -1.944 -24.046 1.00 91.31 92 GLN A O 1
ATOM 762 N N . HIS A 1 93 ? 0.466 -1.393 -21.867 1.00 88.69 93 HIS A N 1
ATOM 763 C CA . HIS A 1 93 ? -0.967 -1.185 -21.725 1.00 88.69 93 HIS A CA 1
ATOM 764 C C . HIS A 1 93 ? -1.264 0.214 -21.191 1.00 88.69 93 HIS A C 1
ATOM 766 O O . HIS A 1 93 ? -1.042 0.518 -20.026 1.00 88.69 93 HIS A O 1
ATOM 772 N N . ASN A 1 94 ? -1.836 1.073 -22.028 1.00 84.81 94 ASN A N 1
ATOM 773 C CA . ASN A 1 94 ? -2.184 2.429 -21.614 1.00 84.81 94 ASN A CA 1
ATOM 774 C C . ASN A 1 94 ? -3.701 2.565 -21.460 1.00 84.81 94 ASN A C 1
ATOM 776 O O . ASN A 1 94 ? -4.476 1.994 -22.237 1.00 84.81 94 ASN A O 1
ATOM 780 N N . ARG A 1 95 ? -4.115 3.339 -20.459 1.00 83.75 95 ARG A N 1
ATOM 781 C CA . ARG A 1 95 ? -5.486 3.807 -20.279 1.00 83.75 95 ARG A CA 1
ATOM 782 C C . ARG A 1 95 ? -5.438 5.299 -19.995 1.00 83.75 95 ARG A C 1
ATOM 784 O O . ARG A 1 95 ? -4.726 5.729 -19.093 1.00 83.75 95 ARG A O 1
ATOM 791 N N . GLU A 1 96 ? -6.206 6.066 -20.756 1.00 77.31 96 GLU A N 1
ATOM 792 C CA . GLU A 1 96 ? -6.362 7.497 -20.517 1.00 77.31 96 GLU A CA 1
ATOM 793 C C . GLU A 1 96 ? -7.229 7.700 -19.274 1.00 77.31 96 GLU A C 1
ATOM 795 O O . GLU A 1 96 ? -8.419 7.382 -19.260 1.00 77.31 96 GLU A O 1
ATOM 800 N N . VAL A 1 97 ? -6.604 8.177 -18.203 1.00 76.31 97 VAL A N 1
ATOM 801 C CA . VAL A 1 97 ? -7.267 8.601 -16.972 1.00 76.31 97 VAL A CA 1
ATOM 802 C C . VAL A 1 97 ? -6.626 9.903 -16.513 1.00 76.31 97 VAL A C 1
ATOM 804 O O . VAL A 1 97 ? -5.426 10.090 -16.699 1.00 76.31 97 VAL A O 1
ATOM 807 N N . LEU A 1 98 ? -7.431 10.800 -15.942 1.00 69.81 98 LEU A N 1
ATOM 808 C CA . LEU A 1 98 ? -6.936 12.066 -15.393 1.00 69.81 98 LEU A CA 1
ATOM 809 C C . LEU A 1 98 ? -6.035 11.816 -14.180 1.00 69.81 98 LEU A C 1
ATOM 811 O O . LEU A 1 98 ? -4.953 12.384 -14.095 1.00 69.81 98 LEU A O 1
ATOM 815 N N . ASP A 1 99 ? -6.454 10.878 -13.329 1.00 76.75 99 ASP A N 1
ATOM 816 C CA . ASP A 1 99 ? -5.764 10.486 -12.109 1.00 76.75 99 ASP A CA 1
ATOM 817 C C . ASP A 1 99 ? -5.608 8.964 -12.082 1.00 76.75 99 ASP A C 1
ATOM 819 O O . ASP A 1 99 ? -6.534 8.223 -12.433 1.00 76.75 99 ASP A O 1
ATOM 823 N N . GLY A 1 100 ? -4.445 8.468 -11.666 1.00 83.81 100 GLY A N 1
ATOM 824 C CA . GLY A 1 100 ? -4.219 7.030 -11.609 1.00 83.81 100 GLY A CA 1
ATOM 825 C C . GLY A 1 100 ? -2.802 6.632 -11.231 1.00 83.81 100 GLY A C 1
ATOM 826 O O . GLY A 1 100 ? -2.061 7.396 -10.616 1.00 83.81 100 GLY A O 1
ATOM 827 N N . ILE A 1 101 ? -2.439 5.405 -11.592 1.00 91.06 101 ILE A N 1
ATOM 828 C CA . ILE A 1 101 ? -1.123 4.834 -11.316 1.00 91.06 101 ILE A CA 1
ATOM 829 C C . ILE A 1 101 ? -0.539 4.241 -12.586 1.00 91.06 101 ILE A C 1
ATOM 831 O O . ILE A 1 101 ? -1.205 3.490 -13.294 1.00 91.06 101 ILE A O 1
ATOM 835 N N . SER A 1 102 ? 0.724 4.538 -12.864 1.00 93.19 102 SER A N 1
ATOM 836 C CA . SER A 1 102 ? 1.503 3.738 -13.805 1.00 93.19 102 SER A CA 1
ATOM 837 C C . SER A 1 102 ? 2.385 2.772 -13.033 1.00 93.19 102 SER A C 1
ATOM 839 O O . SER A 1 102 ? 2.916 3.124 -11.982 1.00 93.19 102 SER A O 1
ATOM 841 N N . PHE A 1 103 ? 2.563 1.558 -13.536 1.00 95.81 103 PHE A N 1
ATOM 842 C CA . PHE A 1 103 ? 3.558 0.645 -13.000 1.00 95.81 103 PHE A CA 1
ATOM 843 C C . PHE A 1 103 ? 4.371 -0.005 -14.113 1.00 95.81 103 PHE A C 1
ATOM 845 O O . PHE A 1 103 ? 3.884 -0.223 -15.225 1.00 95.81 103 PHE A O 1
ATOM 852 N N . ARG A 1 104 ? 5.624 -0.318 -13.796 1.00 96.75 104 ARG A N 1
ATOM 853 C CA . ARG A 1 104 ? 6.498 -1.148 -14.614 1.00 96.75 104 ARG A CA 1
ATOM 854 C C . ARG A 1 104 ? 6.883 -2.383 -13.823 1.00 96.75 104 ARG A C 1
ATOM 856 O O . ARG A 1 104 ? 7.377 -2.279 -12.708 1.00 96.75 104 ARG A O 1
ATOM 863 N N . PHE A 1 105 ? 6.699 -3.536 -14.434 1.00 97.56 105 PHE A N 1
ATOM 864 C CA . PHE A 1 105 ? 7.269 -4.802 -14.012 1.00 97.56 105 PHE A CA 1
ATOM 865 C C . PHE A 1 105 ? 8.399 -5.176 -14.965 1.00 97.56 105 PHE A C 1
ATOM 867 O O . PHE A 1 105 ? 8.213 -5.084 -16.177 1.00 97.56 105 PHE A O 1
ATOM 874 N N . SER A 1 106 ? 9.526 -5.654 -14.445 1.00 96.75 106 SER A N 1
ATOM 875 C CA . SER A 1 106 ? 10.629 -6.171 -15.257 1.00 96.75 106 SER A CA 1
ATOM 876 C C . SER A 1 106 ? 11.215 -7.440 -14.645 1.00 96.75 106 SER A C 1
ATOM 878 O O . SER A 1 106 ? 11.531 -7.457 -13.455 1.00 96.75 106 SER A O 1
ATOM 880 N N . LYS A 1 107 ? 11.433 -8.478 -15.460 1.00 94.69 107 LYS A N 1
ATOM 881 C CA . LYS A 1 107 ? 12.374 -9.561 -15.123 1.00 94.69 107 LYS A CA 1
ATOM 882 C C . LYS A 1 107 ? 13.696 -9.249 -15.795 1.00 94.69 107 LYS A C 1
ATOM 884 O O . LYS A 1 107 ? 13.709 -9.009 -16.999 1.00 94.69 107 LYS A O 1
ATOM 889 N N . ILE A 1 108 ? 14.773 -9.244 -15.024 1.00 92.94 108 ILE A N 1
ATOM 890 C CA . ILE A 1 108 ? 16.120 -8.947 -15.501 1.00 92.94 108 ILE A CA 1
ATOM 891 C C . ILE A 1 108 ? 16.973 -10.169 -15.200 1.00 92.94 108 ILE A C 1
ATOM 893 O O . ILE A 1 108 ? 17.037 -10.597 -14.047 1.00 92.94 108 ILE A O 1
ATOM 897 N N . ASN A 1 109 ? 17.584 -10.739 -16.232 1.00 88.69 109 ASN A N 1
ATOM 898 C CA . ASN A 1 109 ? 18.441 -11.908 -16.078 1.00 88.69 109 ASN A CA 1
ATOM 899 C C . ASN A 1 109 ? 19.883 -11.509 -15.702 1.00 88.69 109 ASN A C 1
ATOM 901 O O . ASN A 1 109 ? 20.258 -10.333 -15.720 1.00 88.69 109 ASN A O 1
ATOM 905 N N . GLN A 1 110 ? 20.719 -12.502 -15.416 1.00 85.56 110 GLN A N 1
ATOM 906 C CA . GLN A 1 110 ? 22.151 -12.330 -15.143 1.00 85.56 110 GLN A CA 1
ATOM 907 C C . GLN A 1 110 ? 22.967 -11.699 -16.289 1.00 85.56 110 GLN A C 1
ATOM 909 O O . GLN A 1 110 ? 24.071 -11.202 -16.074 1.00 85.56 110 GLN A O 1
ATOM 914 N N . TRP A 1 111 ? 22.442 -11.693 -17.516 1.00 86.00 111 TRP A N 1
ATOM 915 C CA . TRP A 1 111 ? 23.056 -11.029 -18.672 1.00 86.00 111 TRP A CA 1
ATOM 916 C C . TRP A 1 111 ? 22.551 -9.591 -18.864 1.00 86.00 111 TRP A C 1
ATOM 918 O O . TRP A 1 111 ? 22.979 -8.908 -19.790 1.00 86.00 111 TRP A O 1
ATOM 928 N N . ASN A 1 112 ? 21.700 -9.109 -17.950 1.00 83.75 112 ASN A N 1
ATOM 929 C CA . ASN A 1 112 ? 21.033 -7.811 -17.987 1.00 83.75 112 ASN A CA 1
ATOM 930 C C . ASN A 1 112 ? 20.051 -7.636 -19.164 1.00 83.75 112 ASN A C 1
ATOM 932 O O . ASN A 1 112 ? 19.636 -6.512 -19.454 1.00 83.75 112 ASN A O 1
ATOM 936 N N . ASP A 1 113 ? 19.619 -8.729 -19.801 1.00 86.25 113 ASP A N 1
ATOM 937 C CA . ASP A 1 113 ? 18.450 -8.684 -20.677 1.00 86.25 113 ASP A CA 1
ATOM 938 C C . ASP A 1 113 ? 17.194 -8.546 -19.824 1.00 86.25 113 ASP A C 1
ATOM 940 O O . ASP A 1 113 ? 17.105 -9.086 -18.714 1.00 86.25 113 ASP A O 1
ATOM 944 N N . SER A 1 114 ? 16.199 -7.838 -20.359 1.00 90.69 114 SER A N 1
ATOM 945 C CA . SER A 1 114 ? 14.952 -7.607 -19.645 1.00 90.69 114 SER A CA 1
ATOM 946 C C . SER A 1 114 ? 13.725 -7.843 -20.509 1.00 90.69 114 SER A C 1
ATOM 948 O O . SER A 1 114 ? 13.665 -7.430 -21.666 1.00 90.69 114 SER A O 1
ATOM 950 N N . ILE A 1 115 ? 12.727 -8.471 -19.897 1.00 93.12 115 ILE A N 1
ATOM 951 C CA . ILE A 1 115 ? 11.345 -8.469 -20.372 1.00 93.12 115 ILE A CA 1
ATOM 952 C C . ILE A 1 115 ? 10.529 -7.618 -19.412 1.00 93.12 115 ILE A C 1
ATOM 954 O O . ILE A 1 115 ? 10.716 -7.705 -18.195 1.00 93.12 115 ILE A O 1
ATOM 958 N N . SER A 1 116 ? 9.644 -6.777 -19.946 1.00 94.56 116 SER A N 1
ATOM 959 C CA . SER A 1 116 ? 8.910 -5.816 -19.126 1.00 94.56 116 SER A CA 1
ATOM 960 C C . SER A 1 116 ? 7.429 -5.731 -19.466 1.00 94.56 116 SER A C 1
ATOM 962 O O . SER A 1 116 ? 7.011 -5.954 -20.595 1.00 94.56 116 SER A O 1
ATOM 964 N N . LEU A 1 117 ? 6.618 -5.390 -18.477 1.00 95.62 117 LEU A N 1
ATOM 965 C CA . LEU A 1 117 ? 5.240 -4.970 -18.674 1.00 95.62 117 LEU A CA 1
ATOM 966 C C . LEU A 1 117 ? 5.107 -3.568 -18.098 1.00 95.62 117 LEU A C 1
ATOM 968 O O . LEU A 1 117 ? 5.422 -3.345 -16.931 1.00 95.62 117 LEU A O 1
ATOM 972 N N . ILE A 1 118 ? 4.661 -2.624 -18.918 1.00 95.69 118 ILE A N 1
ATOM 973 C CA . ILE A 1 118 ? 4.349 -1.261 -18.495 1.00 95.69 118 ILE A CA 1
ATOM 974 C C . ILE A 1 118 ? 2.847 -1.093 -18.611 1.00 95.69 118 ILE A C 1
ATOM 976 O O . ILE A 1 118 ? 2.290 -1.298 -19.689 1.00 95.69 118 ILE A O 1
ATOM 980 N N . SER A 1 119 ? 2.195 -0.694 -17.526 1.00 94.69 119 SER A N 1
ATOM 981 C CA . SER A 1 119 ? 0.766 -0.427 -17.562 1.00 94.69 119 SER A CA 1
ATOM 982 C C . SER A 1 119 ? 0.387 0.841 -16.824 1.00 94.69 119 SER A C 1
ATOM 984 O O . SER A 1 119 ? 0.887 1.113 -15.736 1.00 94.69 119 SER A O 1
ATOM 986 N N . THR A 1 120 ? -0.577 1.563 -17.382 1.00 93.44 120 THR A N 1
ATOM 987 C CA . THR A 1 120 ? -1.205 2.734 -16.770 1.00 93.44 120 THR A CA 1
ATOM 988 C C . THR A 1 120 ? -2.657 2.421 -16.439 1.00 93.44 120 THR A C 1
ATOM 990 O O . THR A 1 120 ? -3.464 2.138 -17.324 1.00 93.44 120 THR A O 1
ATOM 993 N N . SER A 1 121 ? -2.974 2.465 -15.147 1.00 90.38 121 SER A N 1
ATOM 994 C CA . SER A 1 121 ? -4.310 2.331 -14.560 1.00 90.38 121 SER A CA 1
ATOM 995 C C . SER A 1 121 ? -5.105 1.120 -15.076 1.00 90.38 121 SER A C 1
ATOM 997 O O . SER A 1 121 ? -6.241 1.281 -15.552 1.00 90.38 121 SER A O 1
ATOM 999 N N . PRO A 1 122 ? -4.528 -0.101 -15.007 1.00 91.12 122 PRO A N 1
ATOM 1000 C CA . PRO A 1 122 ? -5.200 -1.312 -15.466 1.00 91.12 122 PRO A CA 1
ATOM 1001 C C . PRO A 1 122 ? -6.455 -1.583 -14.629 1.00 91.12 122 PRO A C 1
ATOM 1003 O O . PRO A 1 122 ? -6.489 -1.359 -13.418 1.00 91.12 122 PRO A O 1
ATOM 1006 N N . ASN A 1 123 ? -7.488 -2.142 -15.251 1.00 88.75 123 ASN A N 1
ATOM 1007 C CA . ASN A 1 123 ? -8.694 -2.620 -14.565 1.00 88.75 123 ASN A CA 1
ATOM 1008 C C . ASN A 1 123 ? -8.799 -4.152 -14.683 1.00 88.75 123 ASN A C 1
ATOM 1010 O O . ASN A 1 123 ? -8.067 -4.758 -15.454 1.00 88.75 123 ASN A O 1
ATOM 1014 N N . ARG A 1 124 ? -9.699 -4.808 -13.944 1.00 88.75 124 ARG A N 1
ATOM 1015 C CA . ARG A 1 124 ? -9.822 -6.283 -13.967 1.00 88.75 124 ARG A CA 1
ATOM 1016 C C . ARG A 1 124 ? -10.506 -6.852 -15.228 1.00 88.75 124 ARG A C 1
ATOM 1018 O O . ARG A 1 124 ? -11.136 -7.902 -15.161 1.00 88.75 124 ARG A O 1
ATOM 1025 N N . GLN A 1 125 ? -10.429 -6.167 -16.370 1.00 89.69 125 GLN A N 1
ATOM 1026 C CA . GLN A 1 125 ? -10.917 -6.692 -17.650 1.00 89.69 125 GLN A CA 1
ATOM 1027 C C . GLN A 1 125 ? -9.899 -7.660 -18.265 1.00 89.69 125 GLN A C 1
ATOM 1029 O O . GLN A 1 125 ? -8.703 -7.573 -17.995 1.00 89.69 125 GLN A O 1
ATOM 1034 N N . GLU A 1 126 ? -10.370 -8.544 -19.147 1.00 91.00 126 GLU A N 1
ATOM 1035 C CA . GLU A 1 126 ? -9.565 -9.592 -19.796 1.00 91.00 126 GLU A CA 1
ATOM 1036 C C . GLU A 1 126 ? -8.279 -9.062 -20.452 1.00 91.00 126 GLU A C 1
ATOM 1038 O O . GLU A 1 126 ? -7.221 -9.676 -20.332 1.00 91.00 126 GLU A O 1
ATOM 1043 N N . LYS A 1 127 ? -8.338 -7.866 -21.055 1.00 91.38 127 LYS A N 1
ATOM 1044 C CA . LYS A 1 127 ? -7.179 -7.186 -21.656 1.00 91.38 127 LYS A CA 1
ATOM 1045 C C . LYS A 1 127 ? -5.999 -7.017 -20.685 1.00 91.38 127 LYS A C 1
ATOM 1047 O O . LYS A 1 127 ? -4.857 -7.064 -21.124 1.00 91.38 127 LYS A O 1
ATOM 1052 N N . TYR A 1 128 ? -6.264 -6.829 -19.393 1.00 91.69 128 TYR A N 1
ATOM 1053 C CA . TYR A 1 128 ? -5.252 -6.586 -18.360 1.00 91.69 128 TYR A CA 1
ATOM 1054 C C . TYR A 1 128 ? -5.036 -7.809 -17.454 1.00 91.69 128 TYR A C 1
ATOM 1056 O O . TYR A 1 128 ? -4.565 -7.686 -16.321 1.00 91.69 128 TYR A O 1
ATOM 1064 N N . LEU A 1 129 ? -5.413 -9.008 -17.915 1.00 92.62 129 LEU A N 1
ATOM 1065 C CA . LEU A 1 129 ? -5.304 -10.230 -17.119 1.00 92.62 129 LEU A CA 1
ATOM 1066 C C . LEU A 1 129 ? -3.862 -10.478 -16.648 1.00 92.62 129 LEU A C 1
ATOM 1068 O O . LEU A 1 129 ? -3.649 -10.788 -15.477 1.00 92.62 129 LEU A O 1
ATOM 1072 N N . LYS A 1 130 ? -2.873 -10.298 -17.534 1.00 94.12 130 LYS A N 1
ATOM 1073 C CA . LYS A 1 130 ? -1.450 -10.466 -17.190 1.00 94.12 130 LYS A CA 1
ATOM 1074 C C . LYS A 1 130 ? -0.997 -9.447 -16.142 1.00 94.12 130 LYS A C 1
ATOM 1076 O O . LYS A 1 130 ? -0.278 -9.805 -15.213 1.00 94.12 130 LYS A O 1
ATOM 1081 N N . ASP A 1 131 ? -1.449 -8.202 -16.260 1.00 95.12 131 ASP A N 1
ATOM 1082 C CA . ASP A 1 131 ? -1.161 -7.109 -15.334 1.00 95.12 131 ASP A CA 1
ATOM 1083 C C . ASP A 1 131 ? -1.619 -7.483 -13.923 1.00 95.12 131 ASP A C 1
ATOM 1085 O O . ASP A 1 131 ? -0.834 -7.424 -12.979 1.00 95.12 131 ASP A O 1
ATOM 1089 N N . TYR A 1 132 ? -2.861 -7.956 -13.783 1.00 94.69 132 TYR A N 1
ATOM 1090 C CA . TYR A 1 132 ? -3.392 -8.370 -12.485 1.00 94.69 132 TYR A CA 1
ATOM 1091 C C . TYR A 1 132 ? -2.783 -9.673 -11.970 1.00 94.69 132 TYR A C 1
ATOM 1093 O O . TYR A 1 132 ? -2.575 -9.776 -10.771 1.00 94.69 132 TYR A O 1
ATOM 1101 N N . GLN A 1 133 ? -2.406 -10.633 -12.820 1.00 95.56 133 GLN A N 1
ATOM 1102 C CA . GLN A 1 133 ? -1.654 -11.812 -12.362 1.00 95.56 133 GLN A CA 1
ATOM 1103 C C . GLN A 1 133 ? -0.310 -11.420 -11.726 1.00 95.56 133 GLN A C 1
ATOM 1105 O O . GLN A 1 133 ? 0.074 -11.967 -10.690 1.00 95.56 133 GLN A O 1
ATOM 1110 N N . ILE A 1 134 ? 0.383 -10.450 -12.325 1.00 96.69 134 ILE A N 1
ATOM 1111 C CA . ILE A 1 134 ? 1.652 -9.908 -11.826 1.00 96.69 134 ILE A CA 1
ATOM 1112 C C . ILE A 1 134 ? 1.438 -9.118 -10.531 1.00 96.69 134 ILE A C 1
ATOM 1114 O O . ILE A 1 134 ? 2.139 -9.356 -9.546 1.00 96.69 134 ILE A O 1
ATOM 1118 N N . LEU A 1 135 ? 0.452 -8.217 -10.501 1.00 96.56 135 LEU A N 1
ATOM 1119 C CA . LEU A 1 135 ? 0.139 -7.418 -9.315 1.00 96.56 135 LEU A CA 1
ATOM 1120 C C . LEU A 1 135 ? -0.342 -8.298 -8.151 1.00 96.56 135 LEU A C 1
ATOM 1122 O O . LEU A 1 135 ? 0.170 -8.168 -7.041 1.00 96.56 135 LEU A O 1
ATOM 1126 N N . ASP A 1 136 ? -1.263 -9.234 -8.395 1.00 95.44 136 ASP A N 1
ATOM 1127 C CA . ASP A 1 136 ? -1.805 -10.141 -7.377 1.00 95.44 136 ASP A CA 1
ATOM 1128 C C . ASP A 1 136 ? -0.677 -11.012 -6.777 1.00 95.44 136 ASP A C 1
ATOM 1130 O O . ASP A 1 136 ? -0.625 -11.222 -5.559 1.00 95.44 136 ASP A O 1
ATOM 1134 N N . ALA A 1 137 ? 0.269 -11.484 -7.602 1.00 97.00 137 ALA A N 1
ATOM 1135 C CA . ALA A 1 137 ? 1.455 -12.198 -7.129 1.00 97.00 137 ALA A CA 1
ATOM 1136 C C . ALA A 1 137 ? 2.370 -11.297 -6.283 1.00 97.00 137 ALA A C 1
ATOM 1138 O O . ALA A 1 137 ? 2.789 -11.704 -5.195 1.00 97.00 137 ALA A O 1
ATOM 1139 N N . PHE A 1 138 ? 2.645 -10.076 -6.747 1.00 97.69 138 PHE A N 1
ATOM 1140 C CA . PHE A 1 138 ? 3.482 -9.111 -6.039 1.00 97.69 138 PHE A CA 1
ATOM 1141 C C . PHE A 1 138 ? 2.915 -8.722 -4.676 1.00 97.69 138 PHE A C 1
ATOM 1143 O O . PHE A 1 138 ? 3.611 -8.856 -3.673 1.00 97.69 138 PHE A O 1
ATOM 1150 N N . PHE A 1 139 ? 1.657 -8.287 -4.596 1.00 95.19 139 PHE A N 1
ATOM 1151 C CA . PHE A 1 139 ? 1.092 -7.868 -3.316 1.00 95.19 139 PHE A CA 1
ATOM 1152 C C . PHE A 1 139 ? 0.982 -9.047 -2.346 1.00 95.19 139 PHE A C 1
ATOM 1154 O O . PHE A 1 139 ? 1.228 -8.874 -1.155 1.00 95.19 139 PHE A O 1
ATOM 1161 N N . ALA A 1 140 ? 0.688 -10.264 -2.819 1.00 93.88 140 ALA A N 1
ATOM 1162 C CA . ALA A 1 140 ? 0.723 -11.450 -1.960 1.00 93.88 140 ALA A CA 1
ATOM 1163 C C . ALA A 1 140 ? 2.116 -11.688 -1.344 1.00 93.88 140 ALA A C 1
ATOM 1165 O O . ALA A 1 140 ? 2.211 -11.965 -0.143 1.00 93.88 140 ALA A O 1
ATOM 1166 N N . LEU A 1 141 ? 3.184 -11.543 -2.139 1.00 97.69 141 LEU A N 1
ATOM 1167 C CA . LEU A 1 141 ? 4.570 -11.587 -1.666 1.00 97.69 141 LEU A CA 1
ATOM 1168 C C . LEU A 1 141 ? 4.848 -10.449 -0.674 1.00 97.69 141 LEU A C 1
ATOM 1170 O O . LEU A 1 141 ? 5.278 -10.713 0.446 1.00 97.69 141 LEU A O 1
ATOM 1174 N N . ALA A 1 142 ? 4.567 -9.202 -1.054 1.00 96.50 142 ALA A N 1
ATOM 1175 C CA . ALA A 1 142 ? 4.886 -8.014 -0.266 1.00 96.50 142 ALA A CA 1
ATOM 1176 C C . ALA A 1 142 ? 4.212 -8.052 1.116 1.00 96.50 142 ALA A C 1
ATOM 1178 O O . ALA A 1 142 ? 4.887 -7.916 2.132 1.00 96.50 142 ALA A O 1
ATOM 1179 N N . HIS A 1 143 ? 2.916 -8.374 1.176 1.00 91.88 143 HIS A N 1
ATOM 1180 C CA . HIS A 1 143 ? 2.171 -8.547 2.434 1.00 91.88 143 HIS A CA 1
ATOM 1181 C C . HIS A 1 143 ? 2.689 -9.697 3.297 1.00 91.88 143 HIS A C 1
ATOM 1183 O O . HIS A 1 143 ? 2.594 -9.669 4.525 1.00 91.88 143 HIS A O 1
ATOM 1189 N N . SER A 1 144 ? 3.227 -10.739 2.666 1.00 93.06 144 SER A N 1
ATOM 1190 C CA . SER A 1 144 ? 3.795 -11.879 3.384 1.00 93.06 144 SER A CA 1
ATOM 1191 C C . SER A 1 144 ? 5.169 -11.576 3.977 1.00 93.06 144 SER A C 1
ATOM 1193 O O . SER A 1 144 ? 5.515 -12.168 5.003 1.00 93.06 144 SER A O 1
ATOM 1195 N N . THR A 1 145 ? 5.912 -10.669 3.349 1.00 96.44 145 THR A N 1
ATOM 1196 C CA . THR A 1 145 ? 7.311 -10.353 3.650 1.00 96.44 145 THR A CA 1
ATOM 1197 C C . THR A 1 145 ? 7.435 -9.132 4.564 1.00 96.44 145 THR A C 1
ATOM 1199 O O . THR A 1 145 ? 8.083 -9.189 5.608 1.00 96.44 145 THR A O 1
ATOM 1202 N N . ILE A 1 146 ? 6.754 -8.035 4.237 1.00 94.75 146 ILE A N 1
ATOM 1203 C CA . ILE A 1 146 ? 6.810 -6.764 4.963 1.00 94.75 146 ILE A CA 1
ATOM 1204 C C . ILE A 1 146 ? 5.820 -6.834 6.132 1.00 94.75 146 ILE A C 1
ATOM 1206 O O . ILE A 1 146 ? 4.800 -6.170 6.117 1.00 94.75 146 ILE A O 1
ATOM 1210 N N . LYS A 1 147 ? 6.033 -7.698 7.134 1.00 84.62 147 LYS A N 1
ATOM 1211 C CA . LYS A 1 147 ? 5.051 -7.910 8.228 1.00 84.62 147 LYS A CA 1
ATOM 1212 C C . LYS A 1 147 ? 5.256 -7.037 9.466 1.00 84.62 147 LYS A C 1
ATOM 1214 O O . LYS A 1 147 ? 4.296 -6.726 10.165 1.00 84.62 147 LYS A O 1
ATOM 1219 N N . ASN A 1 148 ? 6.501 -6.646 9.727 1.00 83.69 148 ASN A N 1
ATOM 1220 C CA . ASN A 1 148 ? 6.899 -5.986 10.975 1.00 83.69 148 ASN A CA 1
ATOM 1221 C C . ASN A 1 148 ? 7.323 -4.522 10.787 1.00 83.69 148 ASN A C 1
ATOM 1223 O O . ASN A 1 148 ? 7.685 -3.862 11.757 1.00 83.69 148 ASN A O 1
ATOM 1227 N N . ASN A 1 149 ? 7.262 -4.002 9.559 1.00 90.75 149 ASN A N 1
ATOM 1228 C CA . ASN A 1 149 ? 7.550 -2.606 9.254 1.00 90.75 149 ASN A CA 1
ATOM 1229 C C . ASN A 1 149 ? 6.247 -1.905 8.856 1.00 90.75 149 ASN A C 1
ATOM 1231 O O . ASN A 1 149 ? 5.786 -2.028 7.723 1.00 90.75 149 ASN A O 1
ATOM 1235 N N . ASN A 1 150 ? 5.646 -1.182 9.806 1.00 88.06 150 ASN A N 1
ATOM 1236 C CA . ASN A 1 150 ? 4.360 -0.516 9.582 1.00 88.06 150 ASN A CA 1
ATOM 1237 C C . ASN A 1 150 ? 4.436 0.499 8.438 1.00 88.06 150 ASN A C 1
ATOM 1239 O O . ASN A 1 150 ? 3.504 0.568 7.650 1.00 88.06 150 ASN A O 1
ATOM 1243 N N . LYS A 1 151 ? 5.534 1.261 8.331 1.00 92.62 151 LYS A N 1
ATOM 1244 C CA . LYS A 1 151 ? 5.703 2.273 7.283 1.00 92.62 151 LYS A CA 1
ATOM 1245 C C . LYS A 1 151 ? 5.797 1.621 5.904 1.00 92.62 151 LYS A C 1
ATOM 1247 O O . LYS A 1 151 ? 5.048 1.993 5.007 1.00 92.62 151 LYS A O 1
ATOM 1252 N N . GLY A 1 152 ? 6.639 0.596 5.763 1.00 94.75 152 GLY A N 1
ATOM 1253 C CA . GLY A 1 152 ? 6.764 -0.173 4.521 1.00 94.75 152 GLY A CA 1
ATOM 1254 C C . GLY A 1 152 ? 5.445 -0.823 4.090 1.00 94.75 152 GLY A C 1
ATOM 1255 O O . GLY A 1 152 ? 5.089 -0.784 2.907 1.00 94.75 152 GLY A O 1
ATOM 1256 N N . GLN A 1 153 ? 4.666 -1.341 5.050 1.00 91.94 153 GLN A N 1
ATOM 1257 C CA . GLN A 1 153 ? 3.301 -1.819 4.801 1.00 91.94 153 GLN A CA 1
ATOM 1258 C C . GLN A 1 153 ? 2.379 -0.704 4.319 1.00 91.94 153 GLN A C 1
ATOM 1260 O O . GLN A 1 153 ? 1.718 -0.895 3.305 1.00 91.94 153 GLN A O 1
ATOM 1265 N N . SER A 1 154 ? 2.353 0.449 5.001 1.00 91.50 154 SER A N 1
ATOM 1266 C CA . SER A 1 154 ? 1.525 1.601 4.612 1.00 91.50 154 SER A CA 1
ATOM 1267 C C . SER A 1 154 ? 1.778 2.027 3.183 1.00 91.50 154 SER A C 1
ATOM 1269 O O . SER A 1 154 ? 0.835 2.194 2.423 1.00 91.50 154 SER A O 1
ATOM 1271 N N . LEU A 1 155 ? 3.044 2.145 2.790 1.00 94.12 155 LEU A N 1
ATOM 1272 C CA . LEU A 1 155 ? 3.397 2.537 1.429 1.00 94.12 155 LEU A CA 1
ATOM 1273 C C . LEU A 1 155 ? 2.950 1.481 0.407 1.00 94.12 155 LEU A C 1
ATOM 1275 O O . LEU A 1 155 ? 2.441 1.827 -0.655 1.00 94.12 155 LEU A O 1
ATOM 1279 N N . THR A 1 156 ? 3.083 0.194 0.740 1.00 94.19 156 THR A N 1
ATOM 1280 C CA . THR A 1 156 ? 2.620 -0.908 -0.119 1.00 94.19 156 THR A CA 1
ATOM 1281 C C . THR A 1 156 ? 1.097 -0.912 -0.272 1.00 94.19 156 THR A C 1
ATOM 1283 O O . THR A 1 156 ? 0.589 -1.110 -1.373 1.00 94.19 156 THR A O 1
ATOM 1286 N N . GLU A 1 157 ? 0.365 -0.689 0.817 1.00 91.25 157 GLU A N 1
ATOM 1287 C CA . GLU A 1 157 ? -1.101 -0.644 0.846 1.00 91.25 157 GLU A CA 1
ATOM 1288 C C . GLU A 1 157 ? -1.638 0.577 0.106 1.00 91.25 157 GLU A C 1
ATOM 1290 O O . GLU A 1 157 ? -2.485 0.421 -0.765 1.00 91.25 157 GLU A O 1
ATOM 1295 N N . ASN A 1 158 ? -1.057 1.755 0.343 1.00 90.38 158 ASN A N 1
ATOM 1296 C CA . ASN A 1 158 ? -1.404 2.980 -0.373 1.00 90.38 158 ASN A CA 1
ATOM 1297 C C . ASN A 1 158 ? -1.223 2.822 -1.894 1.00 90.38 158 ASN A C 1
ATOM 1299 O O . ASN A 1 158 ? -2.013 3.353 -2.665 1.00 90.38 158 ASN A O 1
ATOM 1303 N N . ILE A 1 159 ? -0.201 2.083 -2.345 1.00 92.69 159 ILE A N 1
ATOM 1304 C CA . ILE A 1 159 ? -0.034 1.739 -3.768 1.00 92.69 159 ILE A CA 1
ATOM 1305 C C . ILE A 1 159 ? -1.114 0.761 -4.222 1.00 92.69 159 ILE A C 1
ATOM 1307 O O . ILE A 1 159 ? -1.667 0.920 -5.309 1.00 92.69 159 ILE A O 1
ATOM 1311 N N . GLN A 1 160 ? -1.398 -0.263 -3.415 1.00 91.31 160 GLN A N 1
ATOM 1312 C CA . GLN A 1 160 ? -2.413 -1.260 -3.735 1.00 91.31 160 GLN A CA 1
ATOM 1313 C C . GLN A 1 160 ? -3.795 -0.621 -3.937 1.00 91.31 160 GLN A C 1
ATOM 1315 O O . GLN A 1 160 ? -4.528 -1.051 -4.826 1.00 91.31 160 GLN A O 1
ATOM 1320 N N . ASP A 1 161 ? -4.114 0.424 -3.174 1.00 87.62 161 ASP A N 1
ATOM 1321 C CA . ASP A 1 161 ? -5.391 1.142 -3.226 1.00 87.62 161 ASP A CA 1
ATOM 1322 C C . ASP A 1 161 ? -5.674 1.822 -4.575 1.00 87.62 161 ASP A C 1
ATOM 1324 O O . ASP A 1 161 ? -6.834 2.063 -4.907 1.00 87.62 161 ASP A O 1
ATOM 1328 N N . TYR A 1 162 ? -4.651 2.090 -5.396 1.00 89.06 162 TYR A N 1
ATOM 1329 C CA . TYR A 1 162 ? -4.850 2.594 -6.764 1.00 89.06 162 TYR A CA 1
ATOM 1330 C C . TYR A 1 162 ? -5.413 1.536 -7.724 1.00 89.06 162 TYR A C 1
ATOM 1332 O O . TYR A 1 162 ? -5.830 1.859 -8.839 1.00 89.06 162 TYR A O 1
ATOM 1340 N N . PHE A 1 163 ? -5.411 0.266 -7.328 1.00 88.44 163 PHE A N 1
ATOM 1341 C CA . PHE A 1 163 ? -5.894 -0.843 -8.135 1.00 88.44 163 PHE A CA 1
ATOM 1342 C C . PHE A 1 163 ? -7.209 -1.383 -7.573 1.00 88.44 163 PHE A C 1
ATOM 1344 O O . PHE A 1 163 ? -7.476 -1.350 -6.375 1.00 88.44 163 PHE A O 1
ATOM 1351 N N . HIS A 1 164 ? -8.038 -1.947 -8.448 1.00 78.81 164 HIS A N 1
ATOM 1352 C CA . HIS A 1 164 ? -9.355 -2.445 -8.062 1.00 78.81 164 HIS A CA 1
ATOM 1353 C C . HIS A 1 164 ? -9.228 -3.797 -7.341 1.00 78.81 164 HIS A C 1
ATOM 1355 O O . HIS A 1 164 ? -9.353 -4.854 -7.961 1.00 78.81 164 HIS A O 1
ATOM 1361 N N . TYR A 1 165 ? -8.960 -3.787 -6.038 1.00 77.06 165 TYR A N 1
ATOM 1362 C CA . TYR A 1 165 ? -9.018 -4.973 -5.179 1.00 77.06 165 TYR A CA 1
ATOM 1363 C C . TYR A 1 165 ? -10.387 -5.093 -4.488 1.00 77.06 165 TYR A C 1
ATOM 1365 O O . TYR A 1 165 ? -11.096 -4.107 -4.309 1.00 77.06 165 TYR A O 1
ATOM 1373 N N . THR A 1 166 ? -10.785 -6.324 -4.143 1.00 75.88 166 THR A N 1
ATOM 1374 C CA . THR A 1 166 ? -11.997 -6.610 -3.347 1.00 75.88 166 THR A CA 1
ATOM 1375 C C . THR A 1 166 ? -11.864 -6.059 -1.922 1.00 75.88 166 THR A C 1
ATOM 1377 O O . THR A 1 166 ? -10.854 -5.433 -1.612 1.00 75.88 166 THR A O 1
ATOM 1380 N N . LEU A 1 167 ? -12.837 -6.345 -1.038 1.00 84.25 167 LEU A N 1
ATOM 1381 C CA . LEU A 1 167 ? -12.839 -5.944 0.377 1.00 84.25 167 LEU A CA 1
ATOM 1382 C C . LEU A 1 167 ? -11.420 -5.986 0.986 1.00 84.25 167 LEU A C 1
ATOM 1384 O O . LEU A 1 167 ? -10.887 -7.080 1.203 1.00 84.25 167 LEU A O 1
ATOM 1388 N N . PRO A 1 168 ? -10.798 -4.825 1.256 1.00 86.19 168 PRO A N 1
ATOM 1389 C CA . PRO A 1 168 ? -9.389 -4.749 1.624 1.00 86.19 168 PRO A CA 1
ATOM 1390 C C . PRO A 1 168 ? -9.197 -4.981 3.131 1.00 86.19 168 PRO A C 1
ATOM 1392 O O . PRO A 1 168 ? -8.500 -4.245 3.823 1.00 86.19 168 PRO A O 1
ATOM 1395 N N . ILE A 1 169 ? -9.833 -6.032 3.653 1.00 90.56 169 ILE A N 1
ATOM 1396 C CA . ILE A 1 169 ? -9.712 -6.472 5.041 1.00 90.56 169 ILE A CA 1
ATOM 1397 C C . ILE A 1 169 ? -9.054 -7.848 5.057 1.00 90.56 169 ILE A C 1
ATOM 1399 O O . ILE A 1 169 ? -9.559 -8.799 4.462 1.00 90.56 169 ILE A O 1
ATOM 1403 N N . LYS A 1 170 ? -7.930 -7.974 5.765 1.00 89.50 170 LYS A N 1
ATOM 1404 C CA . LYS A 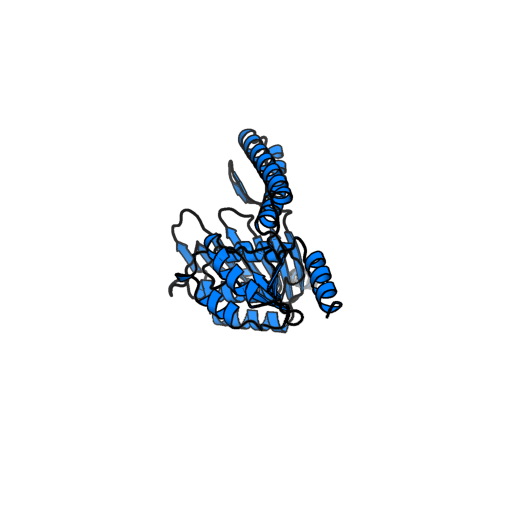1 170 ? -7.183 -9.235 5.878 1.00 89.50 170 LYS A CA 1
ATOM 1405 C C . LYS A 1 170 ? -6.979 -9.617 7.329 1.00 89.50 170 LYS A C 1
ATOM 1407 O O . LYS A 1 170 ? -6.566 -8.796 8.138 1.00 89.50 170 LYS A O 1
ATOM 1412 N N . ARG A 1 171 ? -7.211 -10.884 7.667 1.00 91.75 171 ARG A N 1
ATOM 1413 C CA . ARG A 1 171 ? -6.879 -11.404 8.996 1.00 91.75 171 ARG A CA 1
ATOM 1414 C C . ARG A 1 171 ? -5.358 -11.489 9.150 1.00 91.75 171 ARG A C 1
ATOM 1416 O O . ARG A 1 171 ? -4.697 -12.124 8.333 1.00 91.75 171 ARG A O 1
ATOM 1423 N N . VAL A 1 172 ? -4.818 -10.867 10.194 1.00 90.00 172 VAL A N 1
ATOM 1424 C CA . VAL A 1 172 ? -3.374 -10.807 10.491 1.00 90.00 172 VAL A CA 1
ATOM 1425 C C . VAL A 1 172 ? -2.994 -11.529 11.785 1.00 90.00 172 VAL A C 1
ATOM 1427 O O . VAL A 1 172 ? -1.829 -11.868 11.971 1.00 90.00 172 VAL A O 1
ATOM 1430 N N . SER A 1 173 ? -3.960 -11.814 12.665 1.00 89.88 173 SER A N 1
ATOM 1431 C CA . SER A 1 173 ? -3.745 -12.620 13.872 1.00 89.88 173 SER A CA 1
ATOM 1432 C C . SER A 1 173 ? -4.958 -13.491 14.197 1.00 89.88 173 SER A C 1
ATOM 1434 O O . SER A 1 173 ? -6.107 -13.139 13.914 1.00 89.88 173 SER A O 1
ATOM 1436 N N . ASN A 1 174 ? -4.687 -14.638 14.822 1.00 88.94 174 ASN A N 1
ATOM 1437 C CA . ASN A 1 174 ? -5.706 -15.536 15.361 1.00 88.94 174 ASN A CA 1
ATOM 1438 C C . ASN A 1 174 ? -5.894 -15.393 16.875 1.00 88.94 174 ASN A C 1
ATOM 1440 O O . ASN A 1 174 ? -6.966 -15.737 17.355 1.00 88.94 174 ASN A O 1
ATOM 1444 N N . ASN A 1 175 ? -4.893 -14.900 17.614 1.00 86.19 175 ASN A N 1
ATOM 1445 C CA . ASN A 1 175 ? -4.967 -14.780 19.070 1.00 86.19 175 ASN A CA 1
ATOM 1446 C C . ASN A 1 175 ? -4.323 -13.472 19.590 1.00 86.19 175 ASN A C 1
ATOM 1448 O O . ASN A 1 175 ? -3.096 -13.402 19.698 1.00 86.19 175 ASN A O 1
ATOM 1452 N N . PRO A 1 176 ? -5.118 -12.435 19.921 1.00 87.81 176 PRO A N 1
ATOM 1453 C CA . PRO A 1 176 ? -6.547 -12.305 19.609 1.00 87.81 176 PRO A CA 1
ATOM 1454 C C . PRO A 1 176 ? -6.796 -12.243 18.093 1.00 87.81 176 PRO A C 1
ATOM 1456 O O . PRO A 1 176 ? -5.857 -12.046 17.310 1.00 87.81 176 PRO A O 1
ATOM 1459 N N . ILE A 1 177 ? -8.057 -12.414 17.685 1.00 94.25 177 ILE A N 1
ATOM 1460 C CA . ILE A 1 177 ? -8.468 -12.243 16.290 1.00 94.25 177 ILE A CA 1
ATOM 1461 C C . ILE A 1 177 ? -8.223 -10.792 15.891 1.00 94.25 177 ILE A C 1
ATOM 1463 O O . ILE A 1 177 ? -8.773 -9.873 16.494 1.00 94.25 177 ILE A O 1
ATOM 1467 N N . GLU A 1 178 ? -7.405 -10.593 14.864 1.00 95.12 178 GLU A N 1
ATOM 1468 C CA . GLU A 1 178 ? -7.064 -9.265 14.369 1.00 95.12 178 GLU A CA 1
ATOM 1469 C C . GLU A 1 178 ? -7.182 -9.225 12.854 1.00 95.12 178 GLU A C 1
ATOM 1471 O O . GLU A 1 178 ? -6.633 -10.080 12.151 1.00 95.12 178 GLU A O 1
ATOM 1476 N N . TYR A 1 179 ? -7.876 -8.208 12.372 1.00 95.06 179 TYR A N 1
ATOM 1477 C CA . TYR A 1 179 ? -8.012 -7.858 10.975 1.00 95.06 179 TYR A CA 1
ATOM 1478 C C . TYR A 1 179 ? -7.309 -6.539 10.717 1.00 95.06 179 TYR A C 1
ATOM 1480 O O . TYR A 1 179 ? -7.407 -5.608 11.507 1.00 95.06 179 TYR A O 1
ATOM 1488 N N . ARG A 1 180 ? -6.621 -6.450 9.590 1.00 92.38 180 ARG A N 1
ATOM 1489 C CA . ARG A 1 180 ? -6.027 -5.227 9.080 1.00 92.38 180 ARG A CA 1
ATOM 1490 C C . ARG A 1 180 ? -6.880 -4.699 7.947 1.00 92.38 180 ARG A C 1
ATOM 1492 O O . ARG A 1 180 ? -7.152 -5.434 6.997 1.00 92.38 180 ARG A O 1
ATOM 1499 N N . VAL A 1 181 ? -7.306 -3.452 8.088 1.00 92.00 181 VAL A N 1
ATOM 1500 C CA . VAL A 1 181 ? -8.027 -2.705 7.063 1.00 92.00 181 VAL A CA 1
ATOM 1501 C C . VAL A 1 181 ? -6.995 -1.902 6.282 1.00 92.00 181 VAL A C 1
ATOM 1503 O O . VAL A 1 181 ? -6.265 -1.105 6.869 1.00 92.00 181 VAL A O 1
ATOM 1506 N N . ALA A 1 182 ? -6.918 -2.142 4.978 1.00 87.19 182 ALA A N 1
ATOM 1507 C CA . ALA A 1 182 ? -6.117 -1.366 4.043 1.00 87.19 182 ALA A CA 1
ATOM 1508 C C . ALA A 1 182 ? -7.051 -0.489 3.200 1.00 87.19 182 ALA A C 1
ATOM 1510 O O . ALA A 1 182 ? -8.123 -0.934 2.797 1.00 87.19 182 ALA A O 1
ATOM 1511 N N . GLY A 1 183 ? -6.679 0.762 2.974 1.00 83.62 183 GLY A N 1
ATOM 1512 C CA . GLY A 1 183 ? -7.436 1.691 2.153 1.00 83.62 183 GLY A CA 1
ATOM 1513 C C . GLY A 1 183 ? -8.823 2.052 2.668 1.00 83.62 183 GLY A C 1
ATOM 1514 O O . GLY A 1 183 ? -9.224 1.779 3.805 1.00 83.62 183 GLY A O 1
ATOM 1515 N N . ARG A 1 184 ? -9.575 2.745 1.815 1.00 84.75 184 ARG A N 1
ATOM 1516 C CA . ARG A 1 184 ? -10.900 3.257 2.162 1.00 84.75 184 ARG A CA 1
ATOM 1517 C C . ARG A 1 184 ? -11.990 2.301 1.699 1.00 84.75 184 ARG A C 1
ATOM 1519 O O . ARG A 1 184 ? -12.241 2.162 0.504 1.00 84.75 184 ARG A O 1
ATOM 1526 N N . ILE A 1 185 ? -12.709 1.719 2.652 1.00 88.62 185 ILE A N 1
ATOM 1527 C CA . ILE A 1 185 ? -13.935 0.971 2.375 1.00 88.62 185 ILE A CA 1
ATOM 1528 C C . ILE A 1 185 ? -15.028 1.987 2.058 1.00 88.62 185 ILE A C 1
ATOM 1530 O O . ILE A 1 185 ? -15.500 2.717 2.933 1.00 88.62 185 ILE A O 1
ATOM 1534 N N . SER A 1 186 ? -15.360 2.078 0.774 1.00 85.06 186 SER A N 1
ATOM 1535 C CA . SER A 1 186 ? -16.300 3.047 0.218 1.00 85.06 186 SER A CA 1
ATOM 1536 C C . SER A 1 186 ? -17.712 2.469 0.073 1.00 85.06 186 SER A C 1
ATOM 1538 O O . SER A 1 186 ? -17.946 1.275 0.258 1.00 85.06 186 SER A O 1
ATOM 1540 N N . GLY A 1 187 ? -18.678 3.335 -0.239 1.00 86.69 187 GLY A N 1
ATOM 1541 C CA . GLY A 1 187 ? -20.092 2.966 -0.309 1.00 86.69 187 GLY A CA 1
ATOM 1542 C C . GLY A 1 187 ? -20.757 2.848 1.066 1.00 86.69 187 GLY A C 1
ATOM 1543 O O . GLY A 1 187 ? -20.115 2.971 2.107 1.00 86.69 187 GLY A O 1
ATOM 1544 N N . CYS A 1 188 ? -22.072 2.638 1.051 1.00 91.56 188 CYS A N 1
ATOM 1545 C CA . CYS A 1 188 ? -22.896 2.462 2.250 1.00 91.56 188 CYS A CA 1
ATOM 1546 C C . CYS A 1 188 ? -23.362 1.001 2.362 1.00 91.56 188 CYS A C 1
ATOM 1548 O O . CYS A 1 188 ? -22.893 0.155 1.597 1.00 91.56 188 CYS A O 1
ATOM 1550 N N . ARG A 1 189 ? -24.250 0.694 3.318 1.00 91.62 189 ARG A N 1
ATOM 1551 C CA . ARG A 1 189 ? -24.685 -0.677 3.653 1.00 91.62 189 ARG A CA 1
ATOM 1552 C C . ARG A 1 189 ? -25.016 -1.530 2.420 1.00 91.62 189 ARG A C 1
ATOM 1554 O O . ARG A 1 189 ? -24.431 -2.595 2.260 1.00 91.62 189 ARG A O 1
ATOM 1561 N N . ASP A 1 190 ? -25.858 -1.016 1.527 1.00 89.88 190 ASP A N 1
ATOM 1562 C CA . ASP A 1 190 ? -26.369 -1.752 0.359 1.00 89.88 190 ASP A CA 1
ATOM 1563 C C . ASP A 1 190 ? -25.279 -2.140 -0.655 1.00 89.88 190 ASP A C 1
ATOM 1565 O O . ASP A 1 190 ? -25.440 -3.089 -1.412 1.00 89.88 190 ASP A O 1
ATOM 1569 N N . GLY A 1 191 ? -24.148 -1.428 -0.666 1.00 85.75 191 GLY A N 1
ATOM 1570 C CA . GLY A 1 191 ? -23.009 -1.716 -1.544 1.00 85.75 191 GLY A CA 1
ATOM 1571 C C . GLY A 1 191 ? -21.907 -2.553 -0.892 1.00 85.75 191 GLY A C 1
ATOM 1572 O O . GLY A 1 191 ? -20.860 -2.749 -1.502 1.00 85.75 191 GLY A O 1
ATOM 1573 N N . ASN A 1 192 ? -22.094 -3.001 0.354 1.00 90.81 192 ASN A N 1
ATOM 1574 C CA . ASN A 1 192 ? -21.038 -3.579 1.190 1.00 90.81 192 ASN A CA 1
ATOM 1575 C C . ASN A 1 192 ? -21.365 -5.001 1.687 1.00 90.81 192 ASN A C 1
ATOM 1577 O O . ASN A 1 192 ? -21.013 -5.376 2.806 1.00 90.81 192 ASN A O 1
ATOM 1581 N N . GLU A 1 193 ? -21.985 -5.831 0.844 1.00 92.69 193 GLU A N 1
ATOM 1582 C CA . GLU A 1 193 ? -22.359 -7.218 1.177 1.00 92.69 193 GLU A CA 1
ATOM 1583 C C . GLU A 1 193 ? -21.180 -8.060 1.691 1.00 92.69 193 GLU A C 1
ATOM 1585 O O . GLU A 1 193 ? -21.312 -8.796 2.668 1.00 92.69 193 GLU A O 1
ATOM 1590 N N . ALA A 1 194 ? -19.997 -7.915 1.086 1.00 92.00 194 ALA A N 1
ATOM 1591 C CA . ALA A 1 194 ? -18.799 -8.635 1.516 1.00 92.00 194 ALA A CA 1
ATOM 1592 C C . ALA A 1 194 ? -18.356 -8.245 2.937 1.00 92.00 194 ALA A C 1
ATOM 1594 O O . ALA A 1 194 ? -17.920 -9.103 3.705 1.00 92.00 194 ALA A O 1
ATOM 1595 N N . LEU A 1 195 ? -18.478 -6.962 3.302 1.00 94.75 195 LEU A N 1
ATOM 1596 C CA . LEU A 1 195 ? -18.186 -6.497 4.659 1.00 94.75 195 LEU A CA 1
ATOM 1597 C C . LEU A 1 195 ? -19.206 -7.064 5.648 1.00 94.75 195 LEU A C 1
ATOM 1599 O O . LEU A 1 195 ? -18.812 -7.551 6.703 1.00 94.75 195 LEU A O 1
ATOM 1603 N N . ILE A 1 196 ? -20.494 -7.036 5.300 1.00 95.31 196 ILE A N 1
ATOM 1604 C CA . ILE A 1 196 ? -21.568 -7.588 6.137 1.00 95.31 196 ILE A CA 1
ATOM 1605 C C . ILE A 1 196 ? -21.325 -9.080 6.383 1.00 95.31 196 ILE A C 1
ATOM 1607 O O . ILE A 1 196 ? -21.277 -9.507 7.532 1.00 95.31 196 ILE A O 1
ATOM 1611 N N . SER A 1 197 ? -21.053 -9.848 5.325 1.00 95.56 197 SER A N 1
ATOM 1612 C CA . SER A 1 197 ? -20.749 -11.278 5.428 1.00 95.56 197 SER A CA 1
ATOM 1613 C C . SER A 1 197 ? -19.533 -11.556 6.320 1.00 95.56 197 SER A C 1
ATOM 1615 O O . SER A 1 197 ? -19.573 -12.469 7.151 1.00 95.56 197 SER A O 1
ATOM 1617 N N . LEU A 1 198 ? -18.472 -10.745 6.213 1.00 95.44 198 LEU A N 1
ATOM 1618 C CA . LEU A 1 198 ? -17.334 -10.834 7.124 1.00 95.44 198 LEU A CA 1
ATOM 1619 C C . LEU A 1 198 ? -17.770 -10.586 8.572 1.00 95.44 198 LEU A C 1
ATOM 1621 O O . LEU A 1 198 ? -17.469 -11.408 9.435 1.00 95.44 198 LEU A O 1
ATOM 1625 N N . LEU A 1 199 ? -18.463 -9.479 8.841 1.00 95.81 199 LEU A N 1
ATOM 1626 C CA . LEU A 1 199 ? -18.884 -9.096 10.189 1.00 95.81 199 LEU A CA 1
ATOM 1627 C C . LEU A 1 199 ? -19.802 -10.149 10.820 1.00 95.81 199 LEU A C 1
ATOM 1629 O O . LEU A 1 199 ? -19.595 -10.514 11.979 1.00 95.81 199 LEU A O 1
ATOM 1633 N N . ASP A 1 200 ? -20.745 -10.704 10.059 1.00 96.19 200 ASP A N 1
ATOM 1634 C CA . ASP A 1 200 ? -21.630 -11.784 10.503 1.00 96.19 200 ASP A CA 1
ATOM 1635 C C . ASP A 1 200 ? -20.855 -13.028 10.937 1.00 96.19 200 ASP A C 1
ATOM 1637 O O . ASP A 1 200 ? -21.146 -13.598 11.994 1.00 96.19 200 ASP A O 1
ATOM 1641 N N . SER A 1 201 ? -19.817 -13.394 10.179 1.00 94.94 201 SER A N 1
ATOM 1642 C CA . SER A 1 201 ? -18.982 -14.573 10.440 1.00 94.94 201 SER A CA 1
ATOM 1643 C C . SER A 1 201 ? -18.125 -14.487 11.711 1.00 94.94 201 SER A C 1
ATOM 1645 O O . SER A 1 201 ? -17.608 -15.504 12.179 1.00 94.94 201 SER A O 1
ATOM 1647 N N . LEU A 1 202 ? -17.949 -13.290 12.283 1.00 95.25 202 LEU A N 1
ATOM 1648 C CA . LEU A 1 202 ? -17.100 -13.088 13.457 1.00 95.25 202 LEU A CA 1
ATOM 1649 C C . LEU A 1 202 ? -17.681 -13.771 14.709 1.00 95.25 202 LEU A C 1
ATOM 1651 O O . LEU A 1 202 ? -18.898 -13.773 14.895 1.00 95.25 202 LEU A O 1
ATOM 1655 N N . PRO A 1 203 ? -16.850 -14.297 15.625 1.00 92.94 203 PRO A N 1
ATOM 1656 C CA . PRO A 1 203 ? -17.348 -14.902 16.859 1.00 92.94 203 PRO A CA 1
ATOM 1657 C C . PRO A 1 203 ? -17.952 -13.856 17.808 1.00 92.94 203 PRO A C 1
ATOM 1659 O O . PRO A 1 203 ? -17.468 -12.737 17.915 1.00 92.94 203 PRO A O 1
ATOM 1662 N N . ASN A 1 204 ? -18.984 -14.223 18.568 1.00 89.94 204 ASN A N 1
ATOM 1663 C CA . ASN A 1 204 ? -19.648 -13.267 19.468 1.00 89.94 204 ASN A CA 1
ATOM 1664 C C . ASN A 1 204 ? -18.903 -13.079 20.807 1.00 89.94 204 ASN A C 1
ATOM 1666 O O . ASN A 1 204 ? -18.993 -12.024 21.433 1.00 89.94 204 ASN A O 1
ATOM 1670 N N . ASN A 1 205 ? -18.147 -14.090 21.250 1.00 86.12 205 ASN A N 1
ATOM 1671 C CA . ASN A 1 205 ? -17.635 -14.171 22.627 1.00 86.12 205 ASN A CA 1
ATOM 1672 C C . ASN A 1 205 ? -16.151 -13.793 22.783 1.00 86.12 205 ASN A C 1
ATOM 1674 O O . ASN A 1 205 ? -15.661 -13.648 23.908 1.00 86.12 205 ASN A O 1
ATOM 1678 N N . GLU A 1 206 ? -15.440 -13.577 21.678 1.00 90.00 206 GLU A N 1
ATOM 1679 C CA . GLU A 1 206 ? -14.008 -13.274 21.665 1.00 90.00 206 GLU A CA 1
ATOM 1680 C C . GLU A 1 206 ? -13.745 -11.828 21.230 1.00 90.00 206 GLU A C 1
ATOM 1682 O O . GLU A 1 206 ? -14.503 -11.292 20.422 1.00 90.00 206 GLU A O 1
ATOM 1687 N N . PRO A 1 207 ? -12.685 -11.174 21.742 1.00 92.62 207 PRO A N 1
ATOM 1688 C CA . PRO A 1 207 ? -12.258 -9.880 21.226 1.00 92.62 207 PRO A CA 1
ATOM 1689 C C . PRO A 1 207 ? -11.852 -9.972 19.750 1.00 92.62 207 PRO A C 1
ATOM 1691 O O . PRO A 1 207 ? -10.950 -10.737 19.400 1.00 92.62 207 PRO A O 1
ATOM 1694 N N . ILE A 1 208 ? -12.477 -9.149 18.910 1.00 95.56 208 ILE A N 1
ATOM 1695 C CA . ILE A 1 208 ? -12.083 -8.931 17.517 1.00 95.56 208 ILE A CA 1
ATOM 1696 C C . ILE A 1 208 ? -11.471 -7.546 17.403 1.00 95.56 208 ILE A C 1
ATOM 1698 O O . ILE A 1 208 ? -12.057 -6.566 17.853 1.00 95.56 208 ILE A O 1
ATOM 1702 N N . ILE A 1 209 ? -10.297 -7.464 16.793 1.00 95.94 209 ILE A N 1
ATOM 1703 C CA . ILE A 1 209 ? -9.556 -6.219 16.643 1.00 95.94 209 ILE A CA 1
ATOM 1704 C C . ILE A 1 209 ? -9.481 -5.850 15.165 1.00 95.94 209 ILE A C 1
ATOM 1706 O O . ILE A 1 209 ? -9.092 -6.678 14.347 1.00 95.94 209 ILE A O 1
ATOM 1710 N N . PHE A 1 210 ? -9.782 -4.602 14.832 1.00 95.44 210 PHE A N 1
ATOM 1711 C CA . PHE A 1 210 ? -9.505 -4.003 13.533 1.00 95.44 210 PHE A CA 1
ATOM 1712 C C . PHE A 1 210 ? -8.353 -2.996 13.654 1.00 95.44 210 PHE A C 1
ATOM 1714 O O . PHE A 1 210 ? -8.454 -1.980 14.340 1.00 95.44 210 PHE A O 1
ATOM 1721 N N . ASP A 1 211 ? -7.240 -3.280 12.984 1.00 93.69 211 ASP A N 1
ATOM 1722 C CA . ASP A 1 211 ? -6.160 -2.332 12.723 1.00 93.69 211 ASP A CA 1
ATOM 1723 C C . ASP A 1 211 ? -6.576 -1.420 11.568 1.00 93.69 211 ASP A C 1
ATOM 1725 O O . ASP A 1 211 ? -6.618 -1.851 10.414 1.00 93.69 211 ASP A O 1
ATOM 1729 N N . ILE A 1 212 ? -6.890 -0.172 11.902 1.00 92.31 212 ILE A N 1
ATOM 1730 C CA . ILE A 1 212 ? -7.347 0.870 10.976 1.00 92.31 212 ILE A CA 1
ATOM 1731 C C . ILE A 1 212 ? -6.280 1.954 10.778 1.00 92.31 212 ILE A C 1
ATOM 1733 O O . ILE A 1 212 ? -6.574 3.065 10.350 1.00 92.31 212 ILE A O 1
ATOM 1737 N N . ARG A 1 213 ? -5.009 1.668 11.092 1.00 90.06 213 ARG A N 1
ATOM 1738 C CA . ARG A 1 213 ? -3.920 2.633 10.849 1.00 90.06 213 ARG A CA 1
ATOM 1739 C C . ARG A 1 213 ? -3.774 2.987 9.372 1.00 90.06 213 ARG A C 1
ATOM 1741 O O . ARG A 1 213 ? -3.397 4.110 9.068 1.00 90.06 213 ARG A O 1
ATOM 1748 N N . ASN A 1 214 ? -4.103 2.047 8.488 1.00 86.56 214 ASN A N 1
ATOM 1749 C CA . ASN A 1 214 ? -3.949 2.189 7.041 1.00 86.56 214 ASN A CA 1
ATOM 1750 C C . ASN A 1 214 ? -5.252 1.996 6.278 1.00 86.56 214 ASN A C 1
ATOM 1752 O O . ASN A 1 214 ? -5.222 1.862 5.061 1.00 86.56 214 ASN A O 1
ATOM 1756 N N . GLY A 1 215 ? -6.386 2.018 6.970 1.00 88.69 215 GLY A N 1
ATOM 1757 C CA . GLY A 1 215 ? -7.668 1.937 6.308 1.00 88.69 215 GLY A CA 1
ATOM 1758 C C . GLY A 1 215 ? -8.780 2.563 7.119 1.00 88.69 215 GLY A C 1
ATOM 1759 O O . GLY A 1 215 ? -8.685 2.713 8.332 1.00 88.69 215 GLY A O 1
ATOM 1760 N N . SER A 1 216 ? -9.839 2.959 6.429 1.00 88.12 216 SER A N 1
ATOM 1761 C CA . SER A 1 216 ? -10.979 3.650 7.023 1.00 88.12 216 SER A CA 1
ATOM 1762 C C . SER A 1 216 ? -12.288 3.121 6.456 1.00 88.12 216 SER A C 1
ATOM 1764 O O . SER A 1 216 ? -12.351 2.616 5.334 1.00 88.12 216 SER A O 1
ATOM 1766 N N . PHE A 1 217 ? -13.352 3.258 7.239 1.00 90.31 217 PHE A N 1
ATOM 1767 C CA . PHE A 1 217 ? -14.713 2.977 6.802 1.00 90.31 217 PHE A CA 1
ATOM 1768 C C . PHE A 1 217 ? -15.390 4.287 6.398 1.00 90.31 217 PHE A C 1
ATOM 1770 O O . PHE A 1 217 ? -15.229 5.309 7.068 1.00 90.31 217 PHE A O 1
ATOM 1777 N N . ALA A 1 218 ? -16.152 4.279 5.304 1.00 90.31 218 ALA A N 1
ATOM 1778 C CA . ALA A 1 218 ? -16.945 5.436 4.909 1.00 90.31 218 ALA A CA 1
ATOM 1779 C C . ALA A 1 218 ? -17.893 5.882 6.045 1.00 90.31 218 ALA A C 1
ATOM 1781 O O . ALA A 1 218 ? -18.459 5.030 6.732 1.00 90.31 218 ALA A O 1
ATOM 1782 N N . PRO A 1 219 ? -18.144 7.196 6.222 1.00 88.69 219 PRO A N 1
ATOM 1783 C CA . PRO A 1 219 ? -19.001 7.692 7.302 1.00 88.69 219 PRO A CA 1
ATOM 1784 C C . PRO A 1 219 ? -20.392 7.046 7.361 1.00 88.69 219 PRO A C 1
ATOM 1786 O O . PRO A 1 219 ? -20.886 6.778 8.453 1.00 88.69 219 PRO A O 1
ATOM 1789 N N . CYS A 1 220 ? -20.999 6.723 6.213 1.00 90.56 220 CYS A N 1
ATOM 1790 C CA . CYS A 1 220 ? -22.311 6.069 6.157 1.00 90.56 220 CYS A CA 1
ATOM 1791 C C . CYS A 1 220 ? -22.314 4.587 6.581 1.00 90.56 220 CYS A C 1
ATOM 1793 O O . CYS A 1 220 ? -23.382 3.996 6.685 1.00 90.56 220 CYS A O 1
ATOM 1795 N N . LEU A 1 221 ? -21.152 3.978 6.849 1.00 92.56 221 LEU A N 1
ATOM 1796 C CA . LEU A 1 221 ? -21.054 2.643 7.453 1.00 92.56 221 LEU A CA 1
ATOM 1797 C C . LEU A 1 221 ? -21.075 2.688 8.988 1.00 92.56 221 LEU A C 1
ATOM 1799 O O . LEU A 1 221 ? -21.063 1.640 9.622 1.00 92.56 221 LEU A O 1
ATOM 1803 N N . THR A 1 222 ? -21.119 3.877 9.596 1.00 90.12 222 THR A N 1
ATOM 1804 C CA . THR A 1 222 ? -21.090 4.043 11.059 1.00 90.12 222 THR A CA 1
ATOM 1805 C C . THR A 1 222 ? -22.188 3.248 11.757 1.00 90.12 222 THR A C 1
ATOM 1807 O O . THR A 1 222 ? -21.876 2.469 12.648 1.00 90.12 222 THR A O 1
ATOM 1810 N N . GLU A 1 223 ? -23.436 3.375 11.304 1.00 91.19 223 GLU A N 1
ATOM 1811 C CA . GLU A 1 223 ? -24.572 2.667 11.909 1.00 91.19 223 GLU A CA 1
ATOM 1812 C C . GLU A 1 223 ? -24.426 1.142 11.798 1.00 91.19 223 GLU A C 1
ATOM 1814 O O . GLU A 1 223 ? -24.741 0.416 12.737 1.00 91.19 223 GLU A O 1
ATOM 1819 N N . LEU A 1 224 ? -23.897 0.650 10.669 1.00 94.00 224 LEU A N 1
ATOM 1820 C CA . LEU A 1 224 ? -23.620 -0.774 10.477 1.00 94.00 224 LEU A CA 1
ATOM 1821 C C . LEU A 1 224 ? -22.588 -1.270 11.496 1.00 94.00 224 LEU A C 1
ATOM 1823 O O . LEU A 1 224 ? -22.796 -2.299 12.129 1.00 94.00 224 LEU A O 1
ATOM 1827 N N . LEU A 1 225 ? -21.477 -0.549 11.654 1.00 93.19 225 LEU A N 1
ATOM 1828 C CA . LEU A 1 225 ? -20.416 -0.932 12.588 1.00 93.19 225 LEU A CA 1
ATOM 1829 C C . LEU A 1 225 ? -20.912 -0.909 14.040 1.00 93.19 225 LEU A C 1
ATOM 1831 O O . LEU A 1 225 ? -20.684 -1.871 14.771 1.00 93.19 225 LEU A O 1
ATOM 1835 N N . GLU A 1 226 ? -21.669 0.121 14.424 1.00 91.75 226 GLU A N 1
ATOM 1836 C CA . GLU A 1 226 ? -22.270 0.239 15.758 1.00 91.75 226 GLU A CA 1
ATOM 1837 C C . GLU A 1 226 ? -23.249 -0.911 16.057 1.00 91.75 226 GLU A C 1
ATOM 1839 O O . GLU A 1 226 ? -23.245 -1.456 17.163 1.00 91.75 226 GLU A O 1
ATOM 1844 N N . GLU A 1 227 ? -24.040 -1.349 15.070 1.00 93.50 227 GLU A N 1
ATOM 1845 C CA . GLU A 1 227 ? -24.928 -2.514 15.194 1.00 93.50 227 GLU A CA 1
ATOM 1846 C C . GLU A 1 227 ? -24.146 -3.789 15.569 1.00 93.50 227 GLU A C 1
ATOM 1848 O O . GLU A 1 227 ? -24.571 -4.568 16.430 1.00 93.50 227 GLU A O 1
ATOM 1853 N N . PHE A 1 228 ? -22.988 -4.010 14.942 1.00 94.00 228 PHE A N 1
ATOM 1854 C CA . PHE A 1 228 ? -22.138 -5.167 15.224 1.00 94.00 228 PHE A CA 1
ATOM 1855 C C . PHE A 1 228 ? -21.361 -5.029 16.535 1.00 94.00 228 PHE A C 1
ATOM 1857 O O . PHE A 1 228 ? -21.198 -6.024 17.241 1.00 94.00 228 PHE A O 1
ATOM 1864 N N . GLU A 1 229 ? -20.933 -3.823 16.903 1.00 91.69 229 GLU A N 1
ATOM 1865 C CA . GLU A 1 229 ? -20.270 -3.533 18.183 1.00 91.69 229 GLU A CA 1
ATOM 1866 C C . GLU A 1 229 ? -21.174 -3.798 19.396 1.00 91.69 229 GLU A C 1
ATOM 1868 O O . GLU A 1 229 ? -20.687 -4.158 20.466 1.00 91.69 229 GLU A O 1
ATOM 1873 N N . GLN A 1 230 ? -22.496 -3.680 19.239 1.00 90.69 230 GLN A N 1
ATOM 1874 C CA . GLN A 1 230 ? -23.459 -4.045 20.286 1.00 90.69 230 GLN A CA 1
ATOM 1875 C C . GLN A 1 230 ? -23.607 -5.564 20.457 1.00 90.69 230 GLN A C 1
ATOM 1877 O O . GLN A 1 230 ? -23.944 -6.042 21.541 1.00 90.69 230 GLN A O 1
ATOM 1882 N N . LYS A 1 231 ? -23.372 -6.333 19.389 1.00 92.12 231 LYS A N 1
ATOM 1883 C CA . LYS A 1 231 ? -23.578 -7.792 19.344 1.00 92.12 231 LYS A CA 1
ATOM 1884 C C . LYS A 1 231 ? -22.288 -8.582 19.570 1.00 92.12 231 LYS A C 1
ATOM 1886 O O . LYS A 1 231 ? -22.340 -9.752 19.948 1.00 92.12 231 LYS A O 1
ATOM 1891 N N . LYS A 1 232 ? -21.136 -7.971 19.294 1.00 92.31 232 LYS A N 1
ATOM 1892 C CA . LYS A 1 232 ? -19.819 -8.613 19.249 1.00 92.31 232 LYS A CA 1
ATOM 1893 C C . LYS A 1 232 ? -18.783 -7.732 19.937 1.00 92.31 232 LYS A C 1
ATOM 1895 O O . LYS A 1 232 ? -18.889 -6.513 19.964 1.00 92.31 232 LYS A O 1
ATOM 1900 N N . ARG A 1 233 ? -17.724 -8.344 20.467 1.00 92.75 233 ARG A N 1
ATOM 1901 C CA . ARG A 1 233 ? -16.643 -7.629 21.169 1.00 92.75 233 ARG A CA 1
ATOM 1902 C C . ARG A 1 233 ? -15.630 -7.059 20.172 1.00 92.75 233 ARG A C 1
ATOM 1904 O O . ARG A 1 233 ? -14.494 -7.526 20.117 1.00 92.75 233 ARG A O 1
ATOM 1911 N N . ILE A 1 234 ? -16.065 -6.093 19.369 1.00 94.06 234 ILE A N 1
ATOM 1912 C CA . ILE A 1 234 ? -15.254 -5.457 18.327 1.00 94.06 234 ILE A CA 1
ATOM 1913 C C . ILE A 1 234 ? -14.513 -4.243 18.897 1.00 94.06 234 ILE A C 1
ATOM 1915 O O . ILE A 1 234 ? -15.092 -3.435 19.618 1.00 94.06 234 ILE A O 1
ATOM 1919 N N . TYR A 1 235 ? -13.233 -4.122 18.554 1.00 93.94 235 TYR A N 1
ATOM 1920 C CA . TYR A 1 235 ? -12.361 -3.012 18.918 1.00 93.94 235 TYR A CA 1
ATOM 1921 C C . TYR A 1 235 ? -11.569 -2.535 17.705 1.00 93.94 235 TYR A C 1
ATOM 1923 O O . TYR A 1 235 ? -11.230 -3.331 16.832 1.00 93.94 235 TYR A O 1
ATOM 1931 N N . TYR A 1 236 ? -11.189 -1.263 17.694 1.00 93.44 236 TYR A N 1
ATOM 1932 C CA . TYR A 1 236 ? -10.401 -0.656 16.623 1.00 93.44 236 TYR A CA 1
ATOM 1933 C C . TYR A 1 236 ? -9.154 -0.006 17.196 1.00 93.44 236 TYR A C 1
ATOM 1935 O O . TYR A 1 236 ? -9.183 0.525 18.308 1.00 93.44 236 TYR A O 1
ATOM 1943 N N . TYR A 1 237 ? -8.062 0.009 16.439 1.00 92.44 237 TYR A N 1
ATOM 1944 C CA . TYR A 1 237 ? -6.938 0.870 16.776 1.00 92.44 237 TYR A CA 1
ATOM 1945 C C . TYR A 1 237 ? -6.284 1.511 15.560 1.00 92.44 237 TYR A C 1
ATOM 1947 O O . TYR A 1 237 ? -6.198 0.912 14.489 1.00 92.44 237 TYR A O 1
ATOM 1955 N N . GLY A 1 238 ? -5.752 2.711 15.772 1.00 90.38 238 GLY A N 1
ATOM 1956 C CA . GLY A 1 238 ? -5.162 3.528 14.722 1.00 90.38 238 GLY A CA 1
ATOM 1957 C C . GLY A 1 238 ? -6.090 4.642 14.262 1.00 90.38 238 GLY A C 1
ATOM 1958 O O . GLY A 1 238 ? -7.284 4.636 14.543 1.00 90.38 238 GLY A O 1
ATOM 1959 N N . ILE A 1 239 ? -5.507 5.622 13.579 1.00 88.56 239 ILE A N 1
ATOM 1960 C CA . ILE A 1 239 ? -6.228 6.738 12.967 1.00 88.56 239 ILE A CA 1
ATOM 1961 C C . ILE A 1 239 ? -5.637 6.907 11.570 1.00 88.56 239 ILE A C 1
ATOM 1963 O O . ILE A 1 239 ? -4.508 7.386 11.439 1.00 88.56 239 ILE A O 1
ATOM 1967 N N . PHE A 1 240 ? -6.377 6.462 10.554 1.00 88.12 240 PHE A N 1
ATOM 1968 C CA . PHE A 1 240 ? -5.941 6.445 9.158 1.00 88.12 240 PHE A CA 1
ATOM 1969 C C . PHE A 1 240 ? -5.460 7.816 8.683 1.00 88.12 240 PHE A C 1
ATOM 1971 O O . PHE A 1 240 ? -4.373 7.942 8.122 1.00 88.12 240 PHE A O 1
ATOM 1978 N N . GLU A 1 241 ? -6.235 8.857 8.981 1.00 88.31 241 GLU A N 1
ATOM 1979 C CA . GLU A 1 241 ? -5.963 10.230 8.569 1.00 88.31 241 GLU A CA 1
ATOM 1980 C C . GLU A 1 241 ? -4.647 10.749 9.153 1.00 88.31 241 GLU A C 1
ATOM 1982 O O . GLU A 1 241 ? -3.913 11.458 8.474 1.00 88.31 241 GLU A O 1
ATOM 1987 N N . LEU A 1 242 ? -4.306 10.368 10.391 1.00 89.50 242 LEU A N 1
ATOM 1988 C CA . LEU A 1 242 ? -3.027 10.760 10.988 1.00 89.50 242 LEU A CA 1
ATOM 1989 C C . LEU A 1 242 ? -1.848 10.083 10.300 1.00 89.50 242 LEU A C 1
ATOM 1991 O O . LEU A 1 242 ? -0.828 10.730 10.098 1.00 89.50 242 LEU A O 1
ATOM 1995 N N . ASN A 1 243 ? -1.982 8.807 9.942 1.00 89.19 243 ASN A N 1
ATOM 1996 C CA . ASN A 1 243 ? -0.916 8.082 9.260 1.00 89.19 243 ASN A CA 1
ATOM 1997 C C . ASN A 1 243 ? -0.647 8.656 7.862 1.00 89.19 243 ASN A C 1
ATOM 1999 O O . ASN A 1 243 ? 0.512 8.818 7.499 1.00 89.19 243 ASN A O 1
ATOM 2003 N N . GLN A 1 244 ? -1.694 9.020 7.110 1.00 89.69 244 GLN A N 1
ATOM 2004 C CA . GLN A 1 244 ? -1.519 9.683 5.810 1.00 89.69 244 GLN A CA 1
ATOM 2005 C C . GLN A 1 244 ? -0.873 11.064 5.965 1.00 89.69 244 GLN A C 1
ATOM 2007 O O . GLN A 1 244 ? 0.130 11.339 5.320 1.00 89.69 244 GLN A O 1
ATOM 2012 N N . ILE A 1 245 ? -1.361 11.890 6.900 1.00 93.38 245 ILE A N 1
ATOM 2013 C CA . ILE A 1 245 ? -0.777 13.216 7.154 1.00 93.38 245 ILE A CA 1
ATOM 2014 C C . ILE A 1 245 ? 0.695 13.122 7.572 1.00 93.38 245 ILE A C 1
ATOM 2016 O O . ILE A 1 245 ? 1.495 13.962 7.169 1.00 93.38 245 ILE A O 1
ATOM 2020 N N . ASP A 1 246 ? 1.064 12.129 8.383 1.00 93.88 246 ASP A N 1
ATOM 2021 C CA . ASP A 1 246 ? 2.455 11.936 8.800 1.00 93.88 246 ASP A CA 1
ATOM 2022 C C . ASP A 1 246 ? 3.362 11.601 7.596 1.00 93.88 246 ASP A C 1
ATOM 2024 O O . ASP A 1 246 ? 4.454 12.159 7.494 1.00 93.88 246 ASP A O 1
ATOM 2028 N N . LEU A 1 247 ? 2.897 10.769 6.653 1.00 93.94 247 LEU A N 1
ATOM 2029 C CA . LEU A 1 247 ? 3.622 10.460 5.409 1.00 93.94 247 LEU A CA 1
ATOM 2030 C C . LEU A 1 247 ? 3.715 11.666 4.461 1.00 93.94 247 LEU A C 1
ATOM 2032 O O . LEU A 1 247 ? 4.769 11.896 3.861 1.00 93.94 247 LEU A O 1
ATOM 2036 N N . ASP A 1 248 ? 2.636 12.440 4.342 1.00 94.81 248 ASP A N 1
ATOM 2037 C CA . ASP A 1 248 ? 2.587 13.637 3.496 1.00 94.81 248 ASP A CA 1
ATOM 2038 C C . ASP A 1 248 ? 3.516 14.730 4.029 1.00 94.81 248 ASP A C 1
ATOM 2040 O O . ASP A 1 248 ? 4.230 15.367 3.257 1.00 94.81 248 ASP A O 1
ATOM 2044 N N . ILE A 1 249 ? 3.553 14.934 5.353 1.00 96.81 249 ILE A N 1
ATOM 2045 C CA . ILE A 1 249 ? 4.474 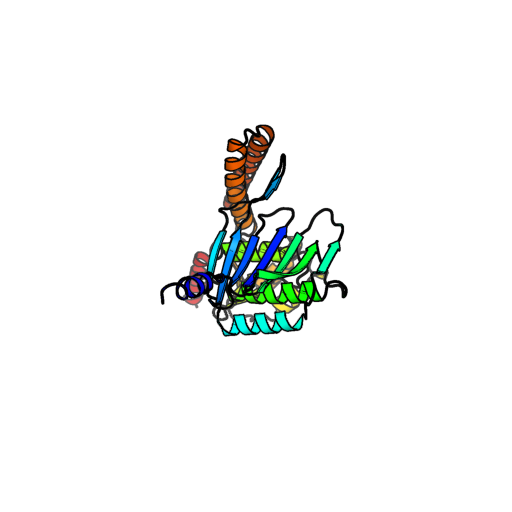15.886 5.986 1.00 96.81 249 ILE A CA 1
ATOM 2046 C C . ILE A 1 249 ? 5.923 15.497 5.696 1.00 96.81 249 ILE A C 1
ATOM 2048 O O . ILE A 1 249 ? 6.690 16.356 5.274 1.00 96.81 249 ILE A O 1
ATOM 2052 N N . GLU A 1 250 ? 6.292 14.231 5.902 1.00 96.31 250 GLU A N 1
ATOM 2053 C CA . GLU A 1 250 ? 7.660 13.762 5.654 1.00 96.31 250 GLU A CA 1
ATOM 2054 C C . GLU A 1 250 ? 8.053 13.935 4.178 1.00 96.31 250 GLU A C 1
ATOM 2056 O O . GLU A 1 250 ? 9.129 14.443 3.867 1.00 96.31 250 GLU A O 1
ATOM 2061 N N . THR A 1 251 ? 7.141 13.596 3.265 1.00 95.69 251 THR A N 1
ATOM 2062 C CA . THR A 1 251 ? 7.354 13.764 1.823 1.00 95.69 251 THR A CA 1
ATOM 2063 C C . THR A 1 251 ? 7.559 15.236 1.457 1.00 95.69 251 THR A C 1
ATOM 2065 O O . THR A 1 251 ? 8.543 15.581 0.807 1.00 95.69 251 THR A O 1
ATOM 2068 N N . LEU A 1 252 ? 6.676 16.125 1.920 1.00 95.56 252 LEU A N 1
ATOM 2069 C CA . LEU A 1 252 ? 6.752 17.559 1.628 1.00 95.56 252 LEU A CA 1
ATOM 2070 C C . LEU A 1 252 ? 7.965 18.241 2.275 1.00 95.56 252 LEU A C 1
ATOM 2072 O O . LEU A 1 252 ? 8.435 19.256 1.765 1.00 95.56 252 LEU A O 1
ATOM 2076 N N . GLU A 1 253 ? 8.476 17.731 3.397 1.00 95.88 253 GLU A N 1
ATOM 2077 C CA . GLU A 1 253 ? 9.722 18.221 3.998 1.00 95.88 253 GLU A CA 1
ATOM 2078 C C . GLU A 1 253 ? 10.931 17.947 3.089 1.00 95.88 253 GLU A C 1
ATOM 2080 O O . GLU A 1 253 ? 11.759 18.843 2.889 1.00 95.88 253 GLU A O 1
ATOM 2085 N N . ASP A 1 254 ? 10.995 16.767 2.471 1.00 93.81 254 ASP A N 1
ATOM 2086 C CA . ASP A 1 254 ? 12.029 16.439 1.484 1.00 93.81 254 ASP A CA 1
ATOM 2087 C C . ASP A 1 254 ? 11.863 17.236 0.181 1.00 93.81 254 ASP A C 1
ATOM 2089 O O . ASP A 1 254 ? 12.843 17.755 -0.360 1.00 93.81 254 ASP A O 1
ATOM 2093 N N . GLU A 1 255 ? 10.631 17.384 -0.316 1.00 93.38 255 GLU A N 1
ATOM 2094 C CA . GLU A 1 255 ? 10.345 18.219 -1.490 1.00 93.38 255 GLU A CA 1
ATOM 2095 C C . GLU A 1 255 ? 10.715 19.686 -1.245 1.00 93.38 255 GLU A C 1
ATOM 2097 O O . GLU A 1 255 ? 11.284 20.331 -2.126 1.00 93.38 255 GLU A O 1
ATOM 2102 N N . LEU A 1 256 ? 10.447 20.215 -0.044 1.00 94.19 256 LEU A N 1
ATOM 2103 C CA . LEU A 1 256 ? 10.840 21.570 0.339 1.00 94.19 256 LEU A CA 1
ATOM 2104 C C . LEU A 1 256 ? 12.359 21.728 0.315 1.00 94.19 256 LEU A C 1
ATOM 2106 O O . LEU A 1 256 ? 12.858 22.706 -0.241 1.00 94.19 256 LEU A O 1
ATOM 2110 N N . SER A 1 257 ? 13.083 20.772 0.904 1.00 92.69 257 SER A N 1
ATOM 2111 C CA . SER A 1 257 ? 14.545 20.799 0.929 1.00 92.69 257 SER A CA 1
ATOM 2112 C C . SER A 1 257 ? 15.130 20.820 -0.482 1.00 92.69 257 SER A C 1
ATOM 2114 O O . SER A 1 257 ? 16.100 21.533 -0.735 1.00 92.69 257 SER A O 1
ATOM 2116 N N . GLU A 1 258 ? 14.539 20.076 -1.415 1.00 90.81 258 GLU A N 1
ATOM 2117 C CA . GLU A 1 258 ? 14.977 20.075 -2.810 1.00 90.81 258 GLU A CA 1
ATOM 2118 C C . GLU A 1 258 ? 14.593 21.368 -3.545 1.00 90.81 258 GLU A C 1
ATOM 2120 O O . GLU A 1 258 ? 15.435 21.982 -4.202 1.00 90.81 258 GLU A O 1
ATOM 2125 N N . ALA A 1 259 ? 13.362 21.852 -3.364 1.00 90.31 259 ALA A N 1
ATOM 2126 C CA . ALA A 1 259 ? 12.880 23.101 -3.953 1.00 90.31 259 ALA A CA 1
ATOM 2127 C C . ALA A 1 259 ? 13.736 24.319 -3.564 1.00 90.31 259 ALA A C 1
ATOM 2129 O O . ALA A 1 259 ? 13.948 25.228 -4.375 1.00 90.31 259 ALA A O 1
ATOM 2130 N N . GLU A 1 260 ? 14.221 24.344 -2.319 1.00 91.44 260 GLU A N 1
ATOM 2131 C CA . GLU A 1 260 ? 15.099 25.393 -1.797 1.00 91.44 260 GLU A CA 1
ATOM 2132 C C . GLU A 1 260 ? 16.481 25.385 -2.469 1.00 91.44 260 GLU A C 1
ATOM 2134 O O . GLU A 1 260 ? 17.040 26.457 -2.698 1.00 91.44 260 GLU A O 1
ATOM 2139 N N . LYS A 1 261 ? 17.011 24.214 -2.856 1.00 89.06 261 LYS A N 1
ATOM 2140 C CA . LYS A 1 261 ? 18.287 24.112 -3.597 1.00 89.06 261 LYS A CA 1
ATOM 2141 C C . LYS A 1 261 ? 18.171 24.654 -5.019 1.00 89.06 261 LYS A C 1
ATOM 2143 O O . LYS A 1 261 ? 19.104 25.283 -5.512 1.00 89.06 261 LYS A O 1
ATOM 2148 N N . ASP A 1 262 ? 17.023 24.448 -5.656 1.00 81.62 262 ASP A N 1
ATOM 2149 C CA . ASP A 1 262 ? 16.772 24.872 -7.037 1.00 81.62 262 ASP A CA 1
ATOM 2150 C C . ASP A 1 262 ? 16.394 26.353 -7.183 1.00 81.62 262 ASP A C 1
ATOM 2152 O O . ASP A 1 262 ? 16.137 26.814 -8.295 1.00 81.62 262 ASP A O 1
ATOM 2156 N N . ASN A 1 263 ? 16.309 27.112 -6.083 1.00 75.81 263 ASN A N 1
ATOM 2157 C CA . ASN A 1 263 ? 15.794 28.489 -6.058 1.00 75.81 263 ASN A CA 1
ATOM 2158 C C . ASN A 1 263 ? 14.390 28.641 -6.690 1.00 75.81 263 ASN A C 1
ATOM 2160 O O . ASN A 1 263 ? 14.031 29.699 -7.217 1.00 75.81 263 ASN A O 1
ATOM 2164 N N . SER A 1 264 ? 13.559 27.596 -6.614 1.00 76.06 264 SER A N 1
ATOM 2165 C CA . SER A 1 264 ? 12.200 27.585 -7.168 1.00 76.06 264 SER A CA 1
ATOM 2166 C C . SER A 1 264 ? 11.209 28.302 -6.239 1.00 76.06 264 SER A C 1
ATOM 2168 O O . SER A 1 264 ? 10.351 27.681 -5.613 1.00 76.06 264 SER A O 1
ATOM 2170 N N . ASN A 1 265 ? 11.313 29.634 -6.138 1.00 67.69 265 ASN A N 1
ATOM 2171 C CA . ASN A 1 265 ? 10.587 30.458 -5.153 1.00 67.69 265 ASN A CA 1
ATOM 2172 C C . ASN A 1 265 ? 9.061 30.218 -5.104 1.00 67.69 265 ASN A C 1
ATOM 2174 O O . ASN A 1 265 ? 8.470 30.223 -4.022 1.00 67.69 265 ASN A O 1
ATOM 2178 N N . GLY A 1 266 ? 8.416 29.989 -6.256 1.00 73.81 266 GLY A N 1
ATOM 2179 C CA . GLY A 1 266 ? 6.978 29.690 -6.327 1.00 73.81 266 GLY A CA 1
ATOM 2180 C C . GLY A 1 266 ? 6.605 28.333 -5.713 1.00 73.81 266 GLY A C 1
ATOM 2181 O O . GLY A 1 266 ? 5.601 28.231 -5.007 1.00 73.81 266 GLY A O 1
ATOM 2182 N N . LEU A 1 267 ? 7.450 27.319 -5.917 1.00 85.56 267 LEU A N 1
ATOM 2183 C CA . LEU A 1 267 ? 7.284 25.970 -5.372 1.00 85.56 267 LEU A CA 1
ATOM 2184 C C . LEU A 1 267 ? 7.496 25.972 -3.847 1.00 85.56 267 LEU A C 1
ATOM 2186 O O . LEU A 1 267 ? 6.654 25.475 -3.102 1.00 85.56 267 LEU A O 1
ATOM 2190 N N . VAL A 1 268 ? 8.556 26.642 -3.375 1.00 91.69 268 VAL A N 1
ATOM 2191 C CA . VAL A 1 268 ? 8.883 26.790 -1.943 1.00 91.69 268 VAL A CA 1
ATOM 2192 C C . VAL A 1 268 ? 7.715 27.400 -1.159 1.00 91.69 268 VAL A C 1
ATOM 2194 O O . VAL A 1 268 ? 7.332 26.896 -0.100 1.00 91.69 268 VAL A O 1
ATOM 2197 N N . GLY A 1 269 ? 7.118 28.482 -1.673 1.00 90.44 269 GLY A N 1
ATOM 2198 C CA . GLY A 1 269 ? 5.966 29.126 -1.034 1.00 90.44 269 GLY A CA 1
ATOM 2199 C C . GLY A 1 269 ? 4.733 28.217 -0.963 1.00 90.44 269 GLY A C 1
ATOM 2200 O O . GLY A 1 269 ? 4.046 28.185 0.062 1.00 90.44 269 GLY A O 1
ATOM 2201 N N . GLY A 1 270 ? 4.474 27.453 -2.030 1.00 92.12 270 GLY A N 1
ATOM 2202 C CA . GLY A 1 270 ? 3.398 26.464 -2.094 1.00 92.12 270 GLY A CA 1
ATOM 2203 C C . GLY A 1 270 ? 3.555 25.359 -1.050 1.00 92.12 270 GLY A C 1
ATOM 2204 O O . GLY A 1 270 ? 2.651 25.171 -0.231 1.00 92.12 270 GLY A O 1
ATOM 2205 N N . ILE A 1 271 ? 4.724 24.713 -1.022 1.00 94.06 271 ILE A N 1
ATOM 2206 C CA . ILE A 1 271 ? 5.032 23.604 -0.111 1.00 94.06 271 ILE A CA 1
ATOM 2207 C C . ILE A 1 271 ? 4.973 24.060 1.355 1.00 94.06 271 ILE A C 1
ATOM 2209 O O . ILE A 1 271 ? 4.324 23.424 2.185 1.00 94.06 271 ILE A O 1
ATOM 2213 N N . ARG A 1 272 ? 5.564 25.216 1.703 1.00 95.94 272 ARG A N 1
ATOM 2214 C CA . ARG A 1 272 ? 5.528 25.745 3.085 1.00 95.94 272 ARG A CA 1
ATOM 2215 C C . ARG A 1 272 ? 4.106 25.981 3.595 1.00 95.94 272 ARG A C 1
ATOM 2217 O O . ARG A 1 272 ? 3.827 25.755 4.776 1.00 95.94 272 ARG A O 1
ATOM 2224 N N . ARG A 1 273 ? 3.205 26.450 2.727 1.00 95.88 273 ARG A N 1
ATOM 2225 C CA . ARG A 1 273 ? 1.789 26.638 3.066 1.00 95.88 273 ARG A CA 1
ATOM 2226 C C . ARG A 1 273 ? 1.099 25.295 3.304 1.00 95.88 273 ARG A C 1
ATOM 2228 O O . ARG A 1 273 ? 0.466 25.155 4.347 1.00 95.88 273 ARG A O 1
ATOM 2235 N N . GLN A 1 274 ? 1.281 24.322 2.410 1.00 95.62 274 GLN A N 1
ATOM 2236 C CA . GLN A 1 274 ? 0.721 22.974 2.571 1.00 95.62 274 GLN A CA 1
ATOM 2237 C C . GLN A 1 274 ? 1.215 22.309 3.863 1.00 95.62 274 GLN A C 1
ATOM 2239 O O . GLN A 1 274 ? 0.408 21.854 4.668 1.00 95.62 274 GLN A O 1
ATOM 2244 N N . LEU A 1 275 ? 2.521 22.364 4.153 1.00 97.44 275 LEU A N 1
ATOM 2245 C CA . LEU A 1 275 ? 3.089 21.865 5.413 1.00 97.44 275 LEU A CA 1
ATOM 2246 C C . LEU A 1 275 ? 2.455 22.521 6.645 1.00 97.44 275 LEU A C 1
ATOM 2248 O O . LEU A 1 275 ? 2.187 21.858 7.649 1.00 97.44 275 LEU A O 1
ATOM 2252 N N . LYS A 1 276 ? 2.215 23.837 6.604 1.00 97.69 276 LYS A N 1
ATOM 2253 C CA . LYS A 1 276 ? 1.556 24.555 7.704 1.00 97.69 276 LYS A CA 1
ATOM 2254 C C . LYS A 1 276 ? 0.115 24.077 7.905 1.00 97.69 276 LYS A C 1
ATOM 2256 O O . LYS A 1 276 ? -0.304 23.924 9.054 1.00 97.69 276 LYS A O 1
ATOM 2261 N N . GLU A 1 277 ? -0.623 23.860 6.820 1.00 97.50 277 GLU A N 1
ATOM 2262 C CA . GLU A 1 277 ? -1.999 23.350 6.836 1.00 97.50 277 GLU A CA 1
ATOM 2263 C C . GLU A 1 277 ? -2.049 21.920 7.381 1.00 97.50 277 GLU A C 1
ATOM 2265 O O . GLU A 1 277 ? -2.716 21.689 8.388 1.00 97.50 277 GLU A O 1
ATOM 2270 N N . LEU A 1 278 ? -1.233 21.009 6.848 1.00 97.06 278 LEU A N 1
ATOM 2271 C CA . LEU A 1 278 ? -1.135 19.625 7.320 1.00 97.06 278 LEU A CA 1
ATOM 2272 C C . LEU A 1 278 ? -0.758 19.531 8.800 1.00 97.06 278 LEU A C 1
ATOM 2274 O O . LEU A 1 278 ? -1.381 18.799 9.564 1.00 97.06 278 LEU A O 1
ATOM 2278 N N . ARG A 1 279 ? 0.216 20.322 9.267 1.00 97.38 279 ARG A N 1
ATOM 2279 C CA . ARG A 1 279 ? 0.595 20.352 10.692 1.00 97.38 279 ARG A CA 1
ATOM 2280 C C . ARG A 1 279 ? -0.530 20.884 11.584 1.00 97.38 279 ARG A C 1
ATOM 2282 O O . ARG A 1 279 ? -0.647 20.457 12.737 1.00 97.38 279 ARG A O 1
ATOM 2289 N N . LYS A 1 280 ? -1.347 21.821 11.089 1.00 96.50 280 LYS A N 1
ATOM 2290 C CA . LYS A 1 280 ? -2.545 22.305 11.794 1.00 96.50 280 LYS A CA 1
ATOM 2291 C C . LYS A 1 280 ? -3.612 21.212 11.841 1.00 96.50 280 LYS A C 1
ATOM 2293 O O . LYS A 1 280 ? -4.151 20.958 12.917 1.00 96.50 280 LYS A O 1
ATOM 2298 N N . ASP A 1 281 ? -3.859 20.543 10.722 1.00 94.75 281 ASP A N 1
ATOM 2299 C CA . ASP A 1 281 ? -4.828 19.455 10.609 1.00 94.75 281 ASP A CA 1
ATOM 2300 C C . ASP A 1 281 ? -4.455 18.268 11.481 1.00 94.75 281 ASP A C 1
ATOM 2302 O O . ASP A 1 281 ? -5.292 17.774 12.229 1.00 94.75 281 ASP A O 1
ATOM 2306 N N . ARG A 1 282 ? -3.176 17.902 11.515 1.00 94.44 282 ARG A N 1
ATOM 2307 C CA . ARG A 1 282 ? -2.639 16.903 12.434 1.00 94.44 282 ARG A CA 1
ATOM 2308 C C . ARG A 1 282 ? -2.973 17.215 13.892 1.00 94.44 282 ARG A C 1
ATOM 2310 O O . ARG A 1 282 ? -3.469 16.356 14.616 1.00 94.44 282 ARG A O 1
ATOM 2317 N N . LYS A 1 283 ? -2.700 18.448 14.343 1.00 93.06 283 LYS A N 1
ATOM 2318 C CA . LYS A 1 283 ? -3.006 18.888 15.719 1.00 93.06 283 LYS A CA 1
ATOM 2319 C C . LYS A 1 283 ? -4.505 18.848 15.992 1.00 93.06 283 LYS A C 1
ATOM 2321 O O . LYS A 1 283 ? -4.906 18.405 17.064 1.00 93.06 283 LYS A O 1
ATOM 2326 N N . ARG A 1 284 ? -5.306 19.296 15.024 1.00 91.25 284 ARG A N 1
ATOM 2327 C CA . ARG A 1 284 ? -6.765 19.258 15.089 1.00 91.25 284 ARG A CA 1
ATOM 2328 C C . ARG A 1 284 ? -7.264 17.824 15.236 1.00 91.25 284 ARG A C 1
ATOM 2330 O O . ARG A 1 284 ? -7.959 17.559 16.200 1.00 91.25 284 ARG A O 1
ATOM 2337 N N . ILE A 1 285 ? -6.846 16.899 14.375 1.00 88.94 285 ILE A N 1
ATOM 2338 C CA . ILE A 1 285 ? -7.262 15.491 14.431 1.00 88.94 285 ILE A CA 1
ATOM 2339 C C . ILE A 1 285 ? -6.847 14.855 15.757 1.00 88.94 285 ILE A C 1
ATOM 2341 O O . ILE A 1 285 ? -7.648 14.155 16.354 1.00 88.94 285 ILE A O 1
ATOM 2345 N N . ILE A 1 286 ? -5.649 15.136 16.279 1.00 87.62 286 ILE A N 1
ATOM 2346 C CA . ILE A 1 286 ? -5.237 14.640 17.605 1.00 87.62 286 ILE A CA 1
ATOM 2347 C C . ILE A 1 286 ? -6.145 15.175 18.728 1.00 87.62 286 ILE A C 1
ATOM 2349 O O . ILE A 1 286 ? -6.411 14.457 19.690 1.00 87.62 286 ILE A O 1
ATOM 2353 N N . ALA A 1 287 ? -6.596 16.429 18.641 1.00 85.00 287 ALA A N 1
ATOM 2354 C CA . ALA A 1 287 ? -7.470 17.042 19.644 1.00 85.00 287 ALA A CA 1
ATOM 2355 C C . ALA A 1 287 ? -8.943 16.617 19.494 1.00 85.00 287 ALA A C 1
ATOM 2357 O O . ALA A 1 287 ? -9.654 16.466 20.486 1.00 85.00 287 ALA A O 1
ATOM 2358 N N . GLU A 1 288 ? -9.396 16.434 18.255 1.00 80.19 288 GLU A N 1
ATOM 2359 C CA . GLU A 1 288 ? -10.768 16.092 17.877 1.00 80.19 288 GLU A CA 1
ATOM 2360 C C . GLU A 1 288 ? -11.008 14.590 17.795 1.00 80.19 288 GLU A C 1
ATOM 2362 O O . GLU A 1 288 ? -12.169 14.188 17.731 1.00 80.19 288 GLU A O 1
ATOM 2367 N N . SER A 1 289 ? -9.958 13.757 17.836 1.00 68.56 289 SER A N 1
ATOM 2368 C CA . SER A 1 289 ? -10.069 12.303 17.930 1.00 68.56 289 SER A CA 1
ATOM 2369 C C . SER A 1 289 ? -10.640 11.924 19.295 1.00 68.56 289 SER A C 1
ATOM 2371 O O . SER A 1 289 ? -9.962 11.385 20.170 1.00 68.56 289 SER A O 1
ATOM 2373 N N . LYS A 1 290 ? -11.925 12.213 19.488 1.00 60.19 290 LYS A N 1
ATOM 2374 C CA . LYS A 1 290 ? -12.787 11.511 20.416 1.00 60.19 290 LYS A CA 1
ATOM 2375 C C . LYS A 1 290 ? -12.988 10.149 19.791 1.00 60.19 290 LYS A C 1
ATOM 2377 O O . LYS A 1 290 ? -13.868 9.948 18.956 1.00 60.19 290 LYS A O 1
ATOM 2382 N N . LEU A 1 291 ? -12.075 9.249 20.126 1.00 63.31 291 LEU A N 1
ATOM 2383 C CA . LEU A 1 291 ? -12.189 7.860 19.737 1.00 63.31 291 LEU A CA 1
ATOM 2384 C C . LEU A 1 291 ? -13.570 7.375 20.183 1.00 63.31 291 LEU A C 1
ATOM 2386 O O . LEU A 1 291 ? -13.980 7.609 21.324 1.00 63.31 291 LEU A O 1
ATOM 2390 N N . ARG A 1 292 ? -14.302 6.760 19.253 1.00 67.56 292 ARG A N 1
ATOM 2391 C CA . ARG A 1 292 ? -15.568 6.091 19.557 1.00 67.56 292 ARG A CA 1
ATOM 2392 C C . ARG A 1 292 ? -15.358 5.102 20.709 1.00 67.56 292 ARG A C 1
ATOM 2394 O O . ARG A 1 292 ? -14.222 4.664 20.934 1.00 67.56 292 ARG A O 1
ATOM 2401 N N . PRO A 1 293 ? -16.425 4.696 21.417 1.00 69.44 293 PRO A N 1
ATOM 2402 C CA . PRO A 1 293 ? -16.356 3.511 22.263 1.00 69.44 293 PRO A CA 1
ATOM 2403 C C . PRO A 1 293 ? -15.637 2.371 21.521 1.00 69.44 293 PRO A C 1
ATOM 2405 O O . PRO A 1 293 ? -15.813 2.198 20.319 1.00 69.44 293 PRO A O 1
ATOM 2408 N N . ASN A 1 294 ? -14.754 1.649 22.213 1.00 84.19 294 ASN A N 1
ATOM 2409 C CA . ASN A 1 294 ? -13.935 0.565 21.650 1.00 84.19 294 ASN A CA 1
ATOM 2410 C C . ASN A 1 294 ? -12.902 0.955 20.570 1.00 84.19 294 ASN A C 1
ATOM 2412 O O . ASN A 1 294 ? -12.277 0.065 19.992 1.00 84.19 294 ASN A O 1
ATOM 2416 N N . SER A 1 295 ? -12.659 2.244 20.320 1.00 87.69 295 SER A N 1
ATOM 2417 C CA . SER A 1 295 ? -11.567 2.713 19.457 1.00 87.69 295 SER A CA 1
ATOM 2418 C C . SER A 1 295 ? -10.384 3.222 20.282 1.00 87.69 295 SER A C 1
ATOM 2420 O O . SER A 1 295 ? -10.554 3.897 21.294 1.00 87.69 295 SER A O 1
ATOM 2422 N N . PHE A 1 296 ? -9.166 2.919 19.838 1.00 90.50 296 PHE A N 1
ATOM 2423 C CA . PHE A 1 296 ? -7.926 3.271 20.532 1.00 90.50 296 PHE A CA 1
ATOM 2424 C C . PHE A 1 296 ? -6.940 3.928 19.577 1.00 90.50 296 PHE A C 1
ATOM 2426 O O . PHE A 1 296 ? -6.916 3.639 18.381 1.00 90.50 296 PHE A O 1
ATOM 2433 N N . ARG A 1 297 ? -6.061 4.789 20.089 1.00 87.88 297 ARG A N 1
ATOM 2434 C CA . ARG A 1 297 ? -5.042 5.394 19.232 1.00 87.88 297 ARG A CA 1
ATOM 2435 C C . ARG A 1 297 ? -3.956 4.380 18.909 1.00 87.88 297 ARG A C 1
ATOM 2437 O O . ARG A 1 297 ? -3.469 4.323 17.781 1.00 87.88 297 ARG A O 1
ATOM 2444 N N . THR A 1 298 ? -3.579 3.575 19.900 1.00 88.75 298 THR A N 1
ATOM 2445 C CA . THR A 1 298 ? -2.498 2.599 19.769 1.00 88.75 298 THR A CA 1
ATOM 2446 C C . THR A 1 298 ? -2.946 1.182 20.105 1.00 88.75 298 THR A C 1
ATOM 2448 O O . THR A 1 298 ? -3.826 0.943 20.932 1.00 88.75 298 THR A O 1
ATOM 2451 N N . LYS A 1 299 ? -2.262 0.201 19.506 1.00 90.56 299 LYS A N 1
ATOM 2452 C CA . LYS A 1 299 ? -2.446 -1.221 19.831 1.00 90.56 299 LYS A CA 1
ATOM 2453 C C . LYS A 1 299 ? -2.171 -1.521 21.307 1.00 90.56 299 LYS A C 1
ATOM 2455 O O . LYS A 1 299 ? -2.775 -2.421 21.883 1.00 90.56 299 LYS A O 1
ATOM 2460 N N . HIS A 1 300 ? -1.240 -0.787 21.917 1.00 90.44 300 HIS A N 1
ATOM 2461 C CA . HIS A 1 300 ? -0.885 -0.956 23.322 1.00 90.44 300 HIS A CA 1
ATOM 2462 C C . HIS A 1 300 ? -2.035 -0.547 24.255 1.00 90.44 300 HIS A C 1
ATOM 2464 O O . HIS A 1 300 ? -2.406 -1.324 25.135 1.00 90.44 300 HIS A O 1
ATOM 2470 N N . GLU A 1 301 ? -2.644 0.620 24.020 1.00 89.56 301 GLU A N 1
ATOM 2471 C CA . GLU A 1 301 ? -3.837 1.081 24.749 1.00 89.56 301 GLU A CA 1
ATOM 2472 C C . GLU A 1 301 ? -4.992 0.078 24.645 1.00 89.56 301 GLU A C 1
ATOM 2474 O O . GLU A 1 301 ? -5.599 -0.289 25.656 1.00 89.56 301 GLU A O 1
ATOM 2479 N N . LEU A 1 302 ? -5.245 -0.421 23.431 1.00 91.38 302 LEU A N 1
ATOM 2480 C CA . LEU A 1 302 ? -6.260 -1.438 23.180 1.00 91.38 302 LEU A CA 1
ATOM 2481 C C . LEU A 1 302 ? -5.981 -2.713 23.986 1.00 91.38 302 LEU A C 1
ATOM 2483 O O . LEU A 1 302 ? -6.859 -3.211 24.691 1.00 91.38 302 LEU A O 1
ATOM 2487 N N . ARG A 1 303 ? -4.747 -3.234 23.929 1.00 90.12 303 ARG A N 1
ATOM 2488 C CA . ARG A 1 303 ? -4.364 -4.470 24.635 1.00 90.12 303 ARG A CA 1
ATOM 2489 C C . ARG A 1 303 ? -4.532 -4.341 26.144 1.00 90.12 303 ARG A C 1
ATOM 2491 O O . ARG A 1 303 ? -5.045 -5.265 26.771 1.00 90.12 303 ARG A O 1
ATOM 2498 N N . LYS A 1 304 ? -4.148 -3.196 26.718 1.00 88.81 304 LYS A N 1
ATOM 2499 C CA . LYS A 1 304 ? -4.338 -2.910 28.146 1.00 88.81 304 LYS A CA 1
ATOM 2500 C C . LYS A 1 304 ? -5.822 -2.932 28.524 1.00 88.81 304 LYS A C 1
ATOM 2502 O O . LYS A 1 304 ? -6.185 -3.512 29.543 1.00 88.81 304 LYS A O 1
ATOM 2507 N N . THR A 1 305 ? -6.679 -2.360 27.681 1.00 87.56 305 THR A N 1
ATOM 2508 C CA . THR A 1 305 ? -8.130 -2.337 27.910 1.00 87.56 305 THR A CA 1
ATOM 2509 C C . THR A 1 305 ? -8.745 -3.735 27.849 1.00 87.56 305 THR A C 1
ATOM 2511 O O . THR A 1 305 ? -9.465 -4.122 28.767 1.00 87.56 305 THR A O 1
ATOM 2514 N N . ILE A 1 306 ? -8.413 -4.534 26.828 1.00 87.44 306 ILE A N 1
ATOM 2515 C CA . ILE A 1 306 ? -8.918 -5.912 26.698 1.00 87.44 306 ILE A CA 1
ATOM 2516 C C . ILE A 1 306 ? -8.469 -6.782 27.878 1.00 87.44 306 ILE A C 1
ATOM 2518 O O . ILE A 1 306 ? -9.283 -7.533 28.417 1.00 87.44 306 ILE A O 1
ATOM 2522 N N . ALA A 1 307 ? -7.204 -6.666 28.300 1.00 84.94 307 ALA A N 1
ATOM 2523 C CA . ALA A 1 307 ? -6.682 -7.410 29.443 1.00 84.94 307 ALA A CA 1
ATOM 2524 C C . ALA A 1 307 ? -7.467 -7.091 30.725 1.00 84.94 307 ALA A C 1
ATOM 2526 O O . ALA A 1 307 ? -7.935 -8.004 31.399 1.00 84.94 307 ALA A O 1
ATOM 2527 N N . ASN A 1 308 ? -7.705 -5.808 31.011 1.00 81.56 308 ASN A N 1
ATOM 2528 C CA . ASN A 1 308 ? -8.451 -5.380 32.199 1.00 81.56 308 ASN A CA 1
ATOM 2529 C C . ASN A 1 308 ? -9.910 -5.870 32.209 1.00 81.56 308 ASN A C 1
ATOM 2531 O O . ASN A 1 308 ? -10.442 -6.183 33.269 1.00 81.56 308 ASN A O 1
ATOM 2535 N N . ILE A 1 309 ? -10.557 -5.980 31.043 1.00 77.12 309 ILE A N 1
ATOM 2536 C CA . ILE A 1 309 ? -11.909 -6.556 30.934 1.00 77.12 309 ILE A CA 1
ATOM 2537 C C . ILE A 1 309 ? -11.894 -8.062 31.243 1.00 77.12 309 ILE A C 1
ATOM 2539 O O . ILE A 1 309 ? -12.863 -8.583 31.789 1.00 77.12 309 ILE A O 1
ATOM 2543 N N . GLY A 1 310 ? -10.811 -8.764 30.894 1.00 61.91 310 GLY A N 1
ATOM 2544 C CA . GLY A 1 310 ? -10.639 -10.192 31.173 1.00 61.91 310 GLY A CA 1
ATOM 2545 C C . GLY A 1 310 ? -10.395 -10.524 32.648 1.00 61.91 310 GLY A C 1
ATOM 2546 O O . GLY A 1 310 ? -10.790 -11.599 33.073 1.00 61.91 310 GLY A O 1
ATOM 2547 N N . TYR A 1 311 ? -9.794 -9.612 33.421 1.00 48.84 311 TYR A N 1
ATOM 2548 C CA . TYR A 1 311 ? -9.557 -9.789 34.864 1.00 48.84 311 TYR A CA 1
ATOM 2549 C C . TYR A 1 311 ? -10.773 -9.466 35.749 1.00 48.84 311 TYR A C 1
ATOM 2551 O O . TYR A 1 311 ? -10.800 -9.870 36.906 1.00 48.84 311 TYR A O 1
ATOM 2559 N N . ASN A 1 312 ? -11.764 -8.738 35.225 1.00 45.97 312 ASN A N 1
ATOM 2560 C CA . ASN A 1 312 ? -12.970 -8.328 35.959 1.00 45.97 312 ASN A CA 1
ATOM 2561 C C . ASN A 1 312 ? -14.183 -9.252 35.711 1.00 45.97 312 ASN A C 1
ATOM 2563 O O . ASN A 1 312 ? -15.318 -8.857 35.982 1.00 45.97 312 ASN A O 1
ATOM 2567 N N . LYS A 1 313 ? -13.958 -10.449 35.160 1.00 45.88 313 LYS A N 1
ATOM 2568 C CA . LYS A 1 313 ? -14.945 -11.527 35.017 1.00 45.88 313 LYS A CA 1
ATOM 2569 C C . LYS A 1 313 ? -14.501 -12.730 35.833 1.00 45.88 313 LYS A C 1
ATOM 2571 O O . LYS A 1 313 ? -15.403 -13.400 36.373 1.00 45.88 313 LYS A O 1
#

Organism: NCBI:txid504486

Nearest PDB structures (foldseek):
  3dwq-assembly1_D  TM=4.600E-01  e=1.722E+00  Escherichia coli
  2v81-assembly1_A  TM=4.255E-01  e=2.958E+00  Escherichia coli
  4wsc-assembly1_C  TM=2.835E-01  e=1.353E+00  Escherichia coli K-12
  4m0x-assembly1_B  TM=2.203E-01  e=1.353E+00  Rhodococcus opacus
  5kva-assembly1_A  TM=2.927E-01  e=8.224E+00  Sorghum bicolor

Solvent-accessible surface area (backbone atoms only — not comparable to full-atom values): 17315 Å² total; per-residue (Å²): 142,86,82,71,69,70,67,64,62,66,64,73,67,70,60,96,46,61,46,32,39,39,39,40,39,46,44,74,87,54,58,25,42,37,36,39,36,39,61,88,80,31,32,39,37,41,33,31,36,53,48,78,52,95,97,45,76,48,31,19,64,78,80,37,80,48,78,34,73,42,54,66,69,58,48,50,56,35,49,56,54,59,57,71,63,65,80,88,54,71,45,80,46,83,52,96,62,98,71,52,31,35,38,36,40,34,47,30,40,47,86,70,52,72,39,33,42,37,37,27,56,67,56,98,47,80,92,32,46,65,59,48,54,50,49,56,39,48,52,54,45,46,62,70,41,48,71,87,42,69,65,66,35,43,56,52,38,62,57,51,58,72,39,93,69,72,85,50,64,44,79,78,40,78,85,63,36,26,31,38,32,42,35,75,48,66,64,39,70,93,72,32,61,71,58,51,55,52,61,68,71,52,66,56,89,47,61,35,35,36,38,22,40,52,14,46,72,33,79,69,34,50,66,61,52,52,58,46,48,76,66,24,46,53,32,36,23,36,50,30,70,56,47,50,49,54,54,51,47,56,28,46,53,49,37,38,58,52,29,60,73,70,66,38,65,72,57,37,56,52,44,55,49,51,48,53,49,50,56,49,49,50,54,46,48,67,72,65,60,71,59,54,90,57,41,26,74,39,68,65,60,42,52,54,52,56,51,55,58,63,74,75,109

pLDDT: mean 87.82, std 13.07, range [40.09, 98.56]